Protein AF-A0A535SNI8-F1 (afdb_monomer_lite)

Radius of gyration: 24.82 Å; chains: 1; bounding box: 52×87×65 Å

pLDDT: mean 76.83, std 15.85, range [38.78, 97.0]

Structure (mmCIF, N/CA/C/O backbone):
data_AF-A0A535SNI8-F1
#
_entry.id   AF-A0A535SNI8-F1
#
loop_
_atom_site.group_PDB
_atom_site.id
_atom_site.type_symbol
_atom_site.label_atom_id
_atom_site.label_alt_id
_atom_site.label_comp_id
_atom_site.label_asym_id
_atom_site.label_entity_id
_atom_site.label_seq_id
_atom_site.pdbx_PDB_ins_code
_atom_site.Cartn_x
_atom_site.Cartn_y
_atom_site.Cartn_z
_atom_site.occupancy
_atom_site.B_iso_or_equiv
_atom_site.auth_seq_id
_atom_site.auth_comp_id
_atom_site.auth_asym_id
_atom_site.auth_atom_id
_atom_site.pdbx_PDB_model_num
ATOM 1 N N . MET A 1 1 ? -18.537 -10.662 -1.144 1.00 49.91 1 MET A N 1
ATOM 2 C CA . MET A 1 1 ? -17.645 -11.841 -1.250 1.00 49.91 1 MET A CA 1
ATOM 3 C C . MET A 1 1 ? -17.550 -12.382 -2.674 1.00 49.91 1 MET A C 1
ATOM 5 O O . MET A 1 1 ? -16.431 -12.531 -3.140 1.00 49.91 1 MET A O 1
ATOM 9 N N . LEU A 1 2 ? -18.660 -12.578 -3.403 1.00 49.44 2 LEU A N 1
ATOM 10 C CA . LEU A 1 2 ? -18.614 -13.061 -4.797 1.00 49.44 2 LEU A CA 1
ATOM 11 C C . LEU A 1 2 ? -17.739 -12.179 -5.720 1.00 49.44 2 LEU A C 1
ATOM 13 O O . LEU A 1 2 ? -16.885 -12.690 -6.429 1.00 49.44 2 LEU A O 1
ATOM 17 N N . ALA A 1 3 ? -17.863 -10.849 -5.634 1.00 56.94 3 ALA A N 1
ATOM 18 C CA . ALA A 1 3 ? -17.069 -9.920 -6.452 1.00 56.94 3 ALA A CA 1
ATOM 19 C C . ALA A 1 3 ? -15.548 -9.957 -6.175 1.00 56.94 3 ALA A C 1
ATOM 21 O O . ALA A 1 3 ? -14.761 -9.611 -7.048 1.00 56.94 3 ALA A O 1
ATOM 22 N N . PHE A 1 4 ? -15.133 -10.377 -4.975 1.00 63.62 4 PHE A N 1
ATOM 23 C CA . PHE A 1 4 ? -13.719 -10.508 -4.607 1.00 63.62 4 PHE A CA 1
ATOM 24 C C . PHE A 1 4 ? -13.141 -11.831 -5.126 1.00 63.62 4 PHE A C 1
ATOM 26 O O . PHE A 1 4 ? -12.054 -11.848 -5.691 1.00 63.62 4 PHE A O 1
ATOM 33 N N . ALA A 1 5 ? -13.899 -12.925 -4.998 1.00 63.00 5 ALA A N 1
ATOM 34 C CA . ALA A 1 5 ? -13.487 -14.251 -5.459 1.00 63.00 5 ALA A CA 1
ATOM 35 C C . ALA A 1 5 ? -13.421 -14.373 -6.991 1.00 63.00 5 ALA A C 1
ATOM 37 O O . ALA A 1 5 ? -12.650 -15.174 -7.495 1.00 63.00 5 ALA A O 1
ATOM 38 N N . TRP A 1 6 ? -14.195 -13.572 -7.731 1.00 69.25 6 TRP A N 1
ATOM 39 C CA . TRP A 1 6 ? -14.220 -13.587 -9.200 1.00 69.25 6 TRP A CA 1
ATOM 40 C C . TRP A 1 6 ? -13.325 -12.530 -9.859 1.00 69.25 6 TRP A C 1
ATOM 42 O O . TRP A 1 6 ? -13.409 -12.329 -11.070 1.00 69.25 6 TRP A O 1
ATOM 52 N N . ASN A 1 7 ? -12.466 -11.839 -9.103 1.00 76.00 7 ASN A N 1
ATOM 53 C CA . ASN A 1 7 ? -11.469 -10.969 -9.721 1.00 76.00 7 ASN A CA 1
ATOM 54 C C . ASN A 1 7 ? -10.387 -11.850 -10.381 1.00 76.00 7 ASN A C 1
ATOM 56 O O . ASN A 1 7 ? -9.645 -12.525 -9.661 1.00 76.00 7 ASN A O 1
ATOM 60 N N . PRO A 1 8 ? -10.261 -11.844 -11.723 1.00 76.75 8 PRO A N 1
ATOM 61 C CA . PRO A 1 8 ? -9.352 -12.743 -12.430 1.00 76.75 8 PRO A CA 1
ATOM 62 C C . PRO A 1 8 ? -7.886 -12.504 -12.057 1.00 76.75 8 PRO A C 1
ATOM 64 O O . PRO A 1 8 ? -7.108 -13.451 -12.031 1.00 76.75 8 PRO A O 1
ATOM 67 N N . LEU A 1 9 ? -7.516 -11.265 -11.710 1.00 78.69 9 LEU A N 1
ATOM 68 C CA . LEU A 1 9 ? -6.168 -10.950 -11.245 1.00 78.69 9 LEU A CA 1
ATOM 69 C C . LEU A 1 9 ? -5.904 -11.572 -9.869 1.00 78.69 9 LEU A C 1
ATOM 71 O O . LEU A 1 9 ? -4.851 -12.161 -9.662 1.00 78.69 9 LEU A O 1
ATOM 75 N N . LEU A 1 10 ? -6.866 -11.498 -8.941 1.00 79.44 10 LEU A N 1
ATOM 76 C CA . LEU A 1 10 ? -6.720 -12.130 -7.624 1.00 79.44 10 LEU A CA 1
ATOM 77 C C . LEU A 1 10 ? -6.607 -13.651 -7.751 1.00 79.44 10 LEU A C 1
ATOM 79 O O . LEU A 1 10 ? -5.753 -14.238 -7.100 1.00 79.44 10 LEU A O 1
ATOM 83 N N . LEU A 1 11 ? -7.420 -14.280 -8.603 1.00 81.88 11 LEU A N 1
ATOM 84 C CA . LEU A 1 11 ? -7.358 -15.726 -8.836 1.00 81.88 11 LEU A CA 1
ATOM 85 C C . LEU A 1 11 ? -6.037 -16.156 -9.476 1.00 81.88 11 LEU A C 1
ATOM 87 O O . LEU A 1 11 ? -5.436 -17.126 -9.025 1.00 81.88 11 LEU A O 1
ATOM 91 N N . LEU A 1 12 ? -5.562 -15.433 -10.492 1.00 82.12 12 LEU A N 1
ATOM 92 C CA . LEU A 1 12 ? -4.286 -15.736 -11.139 1.00 82.12 12 LEU A CA 1
ATOM 93 C C . LEU A 1 12 ? -3.132 -15.654 -10.135 1.00 82.12 12 LEU A C 1
ATOM 95 O O . LEU A 1 12 ? -2.324 -16.574 -10.027 1.00 82.12 12 LEU A O 1
ATOM 99 N N . GLU A 1 13 ? -3.079 -14.585 -9.346 1.00 83.50 13 GLU A N 1
ATOM 100 C CA . GLU A 1 13 ? -1.970 -14.373 -8.419 1.00 83.50 13 GLU A CA 1
ATOM 101 C C . GLU A 1 13 ? -2.032 -15.284 -7.183 1.00 83.50 13 GLU A C 1
ATOM 103 O O . GLU A 1 13 ? -0.996 -15.733 -6.686 1.00 83.50 13 GLU A O 1
ATOM 108 N N . ALA A 1 14 ? -3.239 -15.584 -6.695 1.00 80.44 14 ALA A N 1
ATOM 109 C CA . ALA A 1 14 ? -3.454 -16.450 -5.540 1.00 80.44 14 ALA A CA 1
ATOM 110 C C . ALA A 1 14 ? -3.305 -17.937 -5.878 1.00 80.44 14 ALA A C 1
ATOM 112 O O . ALA A 1 14 ? -2.684 -18.673 -5.116 1.00 80.44 14 ALA A O 1
ATOM 113 N N . CYS A 1 15 ? -3.884 -18.385 -6.995 1.00 80.75 15 CYS A N 1
ATOM 114 C CA . CYS A 1 15 ? -3.981 -19.806 -7.326 1.00 80.75 15 CYS A CA 1
ATOM 115 C C . CYS A 1 15 ? -2.875 -20.285 -8.270 1.00 80.75 15 CYS A C 1
ATOM 117 O O . CYS A 1 15 ? -2.469 -21.436 -8.154 1.00 80.75 15 CYS A O 1
ATOM 119 N N . MET A 1 16 ? -2.396 -19.446 -9.199 1.00 79.94 16 MET A N 1
ATOM 120 C CA . MET A 1 16 ? -1.375 -19.858 -10.175 1.00 79.94 16 MET A CA 1
ATOM 121 C C . MET A 1 16 ? 0.032 -19.426 -9.766 1.00 79.94 16 MET A C 1
ATOM 123 O O . MET A 1 16 ? 0.931 -20.260 -9.731 1.00 79.94 16 MET A O 1
ATOM 127 N N . ASN A 1 17 ? 0.232 -18.146 -9.435 1.00 79.19 17 ASN A N 1
ATOM 128 C CA . ASN A 1 17 ? 1.562 -17.643 -9.059 1.00 79.19 17 ASN A CA 1
ATOM 129 C C . ASN A 1 17 ? 1.930 -17.925 -7.593 1.00 79.19 17 ASN A C 1
ATOM 131 O O . ASN A 1 17 ? 3.107 -17.844 -7.247 1.00 79.19 17 ASN A O 1
ATOM 135 N N . ALA A 1 18 ? 0.944 -18.225 -6.735 1.00 79.00 18 ALA A N 1
ATOM 136 C CA . ALA A 1 18 ? 1.116 -18.450 -5.295 1.00 79.00 18 ALA A CA 1
ATOM 137 C C . ALA A 1 18 ? 1.927 -17.336 -4.594 1.00 79.00 18 ALA A C 1
ATOM 139 O O . ALA A 1 18 ? 2.742 -17.593 -3.705 1.00 79.00 18 ALA A O 1
ATOM 140 N N . HIS A 1 19 ? 1.714 -16.079 -5.003 1.00 81.38 19 HIS A N 1
ATOM 141 C CA . HIS A 1 19 ? 2.496 -14.957 -4.489 1.00 81.38 19 HIS A CA 1
ATOM 142 C C . HIS A 1 19 ? 2.062 -14.574 -3.064 1.00 81.38 19 HIS A C 1
ATOM 144 O O . HIS A 1 19 ? 0.873 -14.558 -2.726 1.00 81.38 19 HIS A O 1
ATOM 150 N N . ASN A 1 20 ? 3.025 -14.181 -2.227 1.00 86.00 20 ASN A N 1
ATOM 151 C CA . ASN A 1 20 ? 2.799 -13.828 -0.819 1.00 86.00 20 ASN A CA 1
ATOM 152 C C . ASN A 1 20 ? 1.886 -12.599 -0.602 1.00 86.00 20 ASN A C 1
ATOM 154 O O . ASN A 1 20 ? 1.402 -12.380 0.510 1.00 86.00 20 ASN A O 1
ATOM 158 N N . ASP A 1 21 ? 1.608 -11.821 -1.650 1.00 87.81 21 ASP A N 1
ATOM 159 C CA . ASP A 1 21 ? 0.718 -10.656 -1.612 1.00 87.81 21 ASP A CA 1
ATOM 160 C C . ASP A 1 21 ? -0.739 -11.043 -1.312 1.00 87.81 21 ASP A C 1
ATOM 162 O O . ASP A 1 21 ? -1.463 -10.274 -0.679 1.00 87.81 21 ASP A O 1
ATOM 166 N N . THR A 1 22 ? -1.162 -12.260 -1.669 1.00 87.31 22 THR A N 1
ATOM 167 C CA . THR A 1 22 ? -2.488 -12.776 -1.292 1.00 87.31 22 THR A CA 1
ATOM 168 C C . THR A 1 22 ? -2.576 -13.018 0.217 1.00 87.31 22 THR A C 1
ATOM 170 O O . THR A 1 22 ? -3.550 -12.619 0.858 1.00 87.31 22 THR A O 1
ATOM 173 N N . THR A 1 23 ? -1.535 -13.610 0.811 1.00 91.06 23 THR A N 1
ATOM 174 C CA . THR A 1 23 ? -1.433 -13.811 2.266 1.00 91.06 23 THR A CA 1
ATOM 175 C C . THR A 1 23 ? -1.376 -12.476 3.003 1.00 91.06 23 THR A C 1
ATOM 177 O O . THR A 1 23 ? -2.024 -12.308 4.035 1.00 91.06 23 THR A O 1
ATOM 180 N N . LEU A 1 24 ? -0.655 -11.496 2.451 1.00 92.94 24 LEU A N 1
ATOM 181 C CA . LEU A 1 24 ? -0.616 -10.130 2.971 1.00 92.94 24 LEU A CA 1
ATOM 182 C C . LEU A 1 24 ? -2.014 -9.508 2.984 1.00 92.94 24 LEU A C 1
ATOM 184 O O . LEU A 1 24 ? -2.438 -8.994 4.019 1.00 92.94 24 LEU A O 1
ATOM 188 N N . LEU A 1 25 ? -2.747 -9.590 1.869 1.00 92.25 25 LEU A N 1
ATOM 189 C CA . LEU A 1 25 ? -4.117 -9.092 1.794 1.00 92.25 25 LEU A CA 1
ATOM 190 C C . LEU A 1 25 ? -5.013 -9.788 2.827 1.00 92.25 25 LEU A C 1
ATOM 192 O O . LEU A 1 25 ? -5.751 -9.105 3.529 1.00 92.25 25 LEU A O 1
ATOM 196 N N . PHE A 1 26 ? -4.914 -11.110 2.988 1.00 92.62 26 PHE A N 1
ATOM 197 C CA . PHE A 1 26 ? -5.650 -11.834 4.029 1.00 92.62 26 PHE A CA 1
ATOM 198 C C . PHE A 1 26 ? -5.361 -11.289 5.437 1.00 92.62 26 PHE A C 1
ATOM 200 O O . PHE A 1 26 ? -6.300 -10.959 6.161 1.00 92.62 26 PHE A O 1
ATOM 207 N N . LEU A 1 27 ? -4.087 -11.136 5.817 1.00 95.88 27 LEU A N 1
ATOM 208 C CA . LEU A 1 27 ? -3.709 -10.604 7.133 1.00 95.88 27 LEU A CA 1
ATOM 209 C C . LEU A 1 27 ? -4.185 -9.160 7.327 1.00 95.88 27 LEU A C 1
ATOM 211 O O . LEU A 1 27 ? -4.681 -8.812 8.399 1.00 95.88 27 LEU A O 1
ATOM 215 N N . LEU A 1 28 ? -4.084 -8.325 6.291 1.00 95.06 28 LEU A N 1
ATOM 216 C CA . LEU A 1 28 ? -4.585 -6.955 6.328 1.00 95.06 28 LEU A CA 1
ATOM 217 C C . LEU A 1 28 ? -6.100 -6.932 6.557 1.00 95.06 28 LEU A C 1
ATOM 219 O O . LEU A 1 28 ? -6.574 -6.232 7.449 1.00 95.06 28 LEU A O 1
ATOM 223 N N . LEU A 1 29 ? -6.859 -7.720 5.793 1.00 93.56 29 LEU A N 1
ATOM 224 C CA . LEU A 1 29 ? -8.310 -7.813 5.943 1.00 93.56 29 LEU A CA 1
ATOM 225 C C . LEU A 1 29 ? -8.711 -8.375 7.308 1.00 93.56 29 LEU A C 1
ATOM 227 O O . LEU A 1 29 ? -9.666 -7.882 7.900 1.00 93.56 29 LEU A O 1
ATOM 231 N N . LEU A 1 30 ? -7.973 -9.355 7.832 1.00 94.62 30 LEU A N 1
ATOM 232 C CA . LEU A 1 30 ? -8.200 -9.916 9.162 1.00 94.62 30 LEU A CA 1
ATOM 233 C C . LEU A 1 30 ? -7.944 -8.879 10.267 1.00 94.62 30 LEU A C 1
ATOM 235 O O . LEU A 1 30 ? -8.737 -8.767 11.200 1.00 94.62 30 LEU A O 1
ATOM 239 N N . SER A 1 31 ? -6.880 -8.080 10.142 1.00 94.31 31 SER A N 1
ATOM 240 C CA . SER A 1 31 ? -6.613 -6.967 11.058 1.00 94.31 31 SER A CA 1
ATOM 241 C C . SER A 1 31 ? -7.728 -5.919 11.009 1.00 94.31 31 SER A C 1
ATOM 243 O O . SER A 1 31 ? -8.244 -5.515 12.051 1.00 94.31 31 SER A O 1
ATOM 245 N N . LEU A 1 32 ? -8.170 -5.534 9.806 1.00 92.88 32 LEU A N 1
ATOM 246 C CA . LEU A 1 32 ? -9.288 -4.606 9.639 1.00 92.88 32 LEU A CA 1
ATOM 247 C C . LEU A 1 32 ? -10.592 -5.180 10.193 1.00 92.88 32 LEU A C 1
ATOM 249 O O . LEU A 1 32 ? -11.342 -4.446 10.824 1.00 92.88 32 LEU A O 1
ATOM 253 N N . TRP A 1 33 ? -10.851 -6.476 10.023 1.00 92.19 33 TRP A N 1
ATOM 254 C CA . TRP A 1 33 ? -12.042 -7.140 10.549 1.00 92.19 33 TRP A CA 1
ATOM 255 C C . TRP A 1 33 ? -12.138 -7.048 12.078 1.00 92.19 33 TRP A C 1
ATOM 257 O O . TRP A 1 33 ? -13.219 -6.778 12.595 1.00 92.19 33 TRP A O 1
ATOM 267 N N . LEU A 1 34 ? -11.016 -7.150 12.803 1.00 91.44 34 LEU A N 1
ATOM 268 C CA . LEU A 1 34 ? -10.983 -6.922 14.259 1.00 91.44 34 LEU A CA 1
ATOM 269 C C . LEU A 1 34 ? -11.346 -5.483 14.662 1.00 91.44 34 LEU A C 1
ATOM 271 O O . LEU A 1 34 ? -11.702 -5.237 15.815 1.00 91.44 34 LEU A O 1
ATOM 275 N N . LEU A 1 35 ? -11.236 -4.538 13.727 1.00 89.56 35 LEU A N 1
ATOM 276 C CA . LEU A 1 35 ? -11.544 -3.120 13.908 1.00 89.56 35 LEU A CA 1
ATOM 277 C C . LEU A 1 35 ? -12.921 -2.727 13.341 1.00 89.56 35 LEU A C 1
ATOM 279 O O . LEU A 1 35 ? -13.365 -1.596 13.547 1.00 89.56 35 LEU A O 1
ATOM 283 N N . VAL A 1 36 ? -13.616 -3.643 12.654 1.00 85.25 36 VAL A N 1
ATOM 284 C CA . VAL A 1 36 ? -14.954 -3.426 12.089 1.00 85.25 36 VAL A CA 1
ATOM 285 C C . VAL A 1 36 ? -16.029 -3.715 13.143 1.00 85.25 36 VAL A C 1
ATOM 287 O O . VAL A 1 36 ? -16.146 -4.826 13.649 1.00 85.25 36 VAL A O 1
ATOM 290 N N . GLY A 1 37 ? -16.883 -2.724 13.423 1.00 64.88 37 GLY A N 1
ATOM 291 C CA . GLY A 1 37 ? -18.212 -2.958 14.010 1.00 64.88 37 GLY A CA 1
ATOM 292 C C . GLY A 1 37 ? -18.373 -2.820 15.531 1.00 64.88 37 GLY A C 1
ATOM 293 O O . GLY A 1 37 ? -19.458 -3.119 16.026 1.00 64.88 37 GLY A O 1
ATOM 294 N N . ARG A 1 38 ? -17.373 -2.348 16.291 1.00 59.16 38 ARG A N 1
ATOM 295 C CA . ARG A 1 38 ? -17.499 -2.045 17.737 1.00 59.16 38 ARG A CA 1
ATOM 296 C C . ARG A 1 38 ? -16.625 -0.859 18.156 1.00 59.16 38 ARG A C 1
ATOM 298 O O . ARG A 1 38 ? -15.735 -0.452 17.416 1.00 59.16 38 ARG A O 1
ATOM 305 N N . GLN A 1 39 ? -16.866 -0.331 19.362 1.00 72.56 39 GLN A N 1
ATOM 306 C CA . GLN A 1 39 ? -15.905 0.541 20.045 1.00 72.56 39 GLN A CA 1
ATOM 307 C C . GLN A 1 39 ? -14.542 -0.157 20.078 1.00 72.56 39 GLN A C 1
ATOM 309 O O . GLN A 1 39 ? -14.445 -1.312 20.502 1.00 72.56 39 GLN A O 1
ATOM 314 N N . VAL A 1 40 ? -13.501 0.526 19.606 1.00 81.38 40 VAL A N 1
ATOM 315 C CA . VAL A 1 40 ? -12.149 -0.033 19.608 1.00 81.38 40 VAL A CA 1
ATOM 316 C C . VAL A 1 40 ? -11.724 -0.204 21.067 1.00 81.38 40 VAL A C 1
ATOM 318 O O . VAL A 1 40 ? -11.716 0.747 21.841 1.00 81.38 40 VAL A O 1
ATOM 321 N N . THR A 1 41 ? -11.406 -1.432 21.461 1.00 85.88 41 THR A N 1
ATOM 322 C CA . THR A 1 41 ? -10.884 -1.765 22.793 1.00 85.88 41 THR A CA 1
ATOM 323 C C . THR A 1 41 ? -9.383 -2.021 22.723 1.00 85.88 41 THR A C 1
ATOM 325 O O . THR A 1 41 ? -8.844 -2.315 21.654 1.00 85.88 41 THR A O 1
ATOM 328 N N . VAL A 1 42 ? -8.704 -2.009 23.873 1.00 86.94 42 VAL A N 1
ATOM 329 C CA . VAL A 1 42 ? -7.278 -2.371 23.957 1.00 86.94 42 VAL A CA 1
ATOM 330 C C . VAL A 1 42 ? -7.029 -3.765 23.369 1.00 86.94 42 VAL A C 1
ATOM 332 O O . VAL A 1 42 ? -6.089 -3.948 22.604 1.00 86.94 42 VAL A O 1
ATOM 335 N N . ARG A 1 43 ? -7.909 -4.740 23.645 1.00 90.06 43 ARG A N 1
ATOM 336 C CA . ARG A 1 43 ? -7.785 -6.114 23.130 1.00 90.06 43 ARG A CA 1
ATOM 337 C C . ARG A 1 43 ? -7.854 -6.165 21.603 1.00 90.06 43 ARG A C 1
ATOM 339 O O . ARG A 1 43 ? -7.034 -6.836 20.982 1.00 90.06 43 ARG A O 1
ATOM 346 N N . THR A 1 44 ? -8.809 -5.458 20.999 1.00 91.06 44 THR A N 1
ATOM 347 C CA . THR A 1 44 ? -8.935 -5.394 19.533 1.00 91.06 44 THR A CA 1
ATOM 348 C C . THR A 1 44 ? -7.772 -4.633 18.903 1.00 91.06 44 THR A C 1
ATOM 350 O O . THR A 1 44 ? -7.276 -5.058 17.867 1.00 91.06 44 THR A O 1
ATOM 353 N N . SER A 1 45 ? -7.280 -3.567 19.548 1.00 91.19 45 SER A N 1
ATOM 354 C CA . SER A 1 45 ? -6.092 -2.835 19.096 1.00 91.19 45 SER A CA 1
ATOM 355 C C . SER A 1 45 ? -4.842 -3.714 19.110 1.00 91.19 45 SER A C 1
ATOM 357 O O . SER A 1 45 ? -4.138 -3.778 18.109 1.00 91.19 45 SER A O 1
ATOM 359 N N . VAL A 1 46 ? -4.592 -4.441 20.203 1.00 93.94 46 VAL A N 1
ATOM 360 C CA . VAL A 1 46 ? -3.464 -5.381 20.317 1.00 93.94 46 VAL A CA 1
ATOM 361 C C . VAL A 1 46 ? -3.564 -6.480 19.262 1.00 93.94 46 VAL A C 1
ATOM 363 O O . VAL A 1 46 ? -2.592 -6.721 18.552 1.00 93.94 46 VAL A O 1
ATOM 366 N N . GLY A 1 47 ? -4.738 -7.101 19.102 1.00 94.62 47 GLY A N 1
ATOM 367 C CA . GLY A 1 47 ? -4.952 -8.136 18.088 1.00 94.62 47 GLY A CA 1
ATOM 368 C C . GLY A 1 47 ?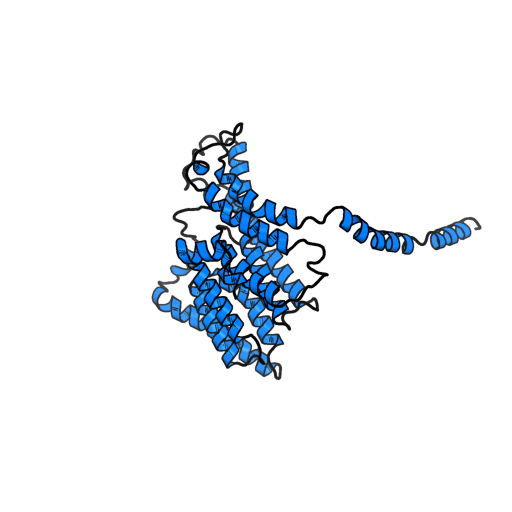 -4.713 -7.626 16.664 1.00 94.62 47 GLY A C 1
ATOM 369 O O . GLY A 1 47 ? -3.973 -8.246 15.904 1.00 94.62 47 GLY A O 1
ATOM 370 N N . ALA A 1 48 ? -5.268 -6.462 16.317 1.00 94.56 48 ALA A N 1
ATOM 371 C CA . ALA A 1 48 ? -5.084 -5.854 15.002 1.00 94.56 48 ALA A CA 1
ATOM 372 C C . ALA A 1 48 ? -3.612 -5.502 14.722 1.00 94.56 48 ALA A C 1
ATOM 374 O O . ALA A 1 48 ? -3.117 -5.777 13.625 1.00 94.56 48 ALA A O 1
ATOM 375 N N . MET A 1 49 ? -2.901 -4.944 15.709 1.00 96.44 49 MET A N 1
ATOM 376 C CA . MET A 1 49 ? -1.487 -4.584 15.572 1.00 96.44 49 MET A CA 1
ATOM 377 C C . MET A 1 49 ? -0.556 -5.794 15.537 1.00 96.44 49 MET A C 1
ATOM 379 O O . MET A 1 49 ? 0.432 -5.758 14.811 1.00 96.44 49 MET A O 1
ATOM 383 N N . LEU A 1 50 ? -0.868 -6.871 16.263 1.00 96.88 50 LEU A N 1
ATOM 384 C CA . LEU A 1 50 ? -0.123 -8.129 16.187 1.00 96.88 50 LEU A CA 1
ATOM 385 C C . LEU A 1 50 ? -0.192 -8.704 14.769 1.00 96.88 50 LEU A C 1
ATOM 387 O O . LEU A 1 50 ? 0.833 -9.048 14.188 1.00 96.88 50 LEU A O 1
ATOM 391 N N . ILE A 1 51 ? -1.389 -8.749 14.182 1.00 96.94 51 ILE A N 1
ATOM 392 C CA . ILE A 1 51 ? -1.587 -9.263 12.821 1.00 96.94 51 ILE A CA 1
ATOM 393 C C . ILE A 1 51 ? -0.881 -8.371 11.792 1.00 96.94 51 ILE A C 1
ATOM 395 O O . ILE A 1 51 ? -0.230 -8.882 10.881 1.00 96.94 51 ILE A O 1
ATOM 399 N N . LEU A 1 52 ? -0.943 -7.043 11.958 1.00 96.50 52 LEU A N 1
ATOM 400 C CA . LEU A 1 52 ? -0.201 -6.111 11.102 1.00 96.50 52 LEU A CA 1
ATOM 401 C C . LEU A 1 52 ? 1.313 -6.256 11.256 1.00 96.50 52 LEU A C 1
ATOM 403 O O . LEU A 1 52 ? 2.021 -6.137 10.265 1.00 96.50 52 LEU A O 1
ATOM 407 N N . ALA A 1 53 ? 1.821 -6.542 12.456 1.00 96.56 53 ALA A N 1
ATOM 408 C CA . ALA A 1 53 ? 3.245 -6.785 12.669 1.00 96.56 53 ALA A CA 1
ATOM 409 C C . ALA A 1 53 ? 3.718 -8.026 11.909 1.00 96.56 53 ALA A C 1
ATOM 411 O O . ALA A 1 53 ? 4.737 -7.971 11.222 1.00 96.56 53 ALA A O 1
ATOM 412 N N . VAL A 1 54 ? 2.942 -9.114 11.956 1.00 95.94 54 VAL A N 1
ATOM 413 C CA . VAL A 1 54 ? 3.208 -10.321 11.158 1.00 95.94 54 VAL A CA 1
ATOM 414 C C . VAL A 1 54 ? 3.162 -10.001 9.660 1.00 95.94 54 VAL A C 1
ATOM 416 O O . VAL A 1 54 ? 4.059 -10.401 8.921 1.00 95.94 54 VAL A O 1
ATOM 419 N N . ALA A 1 55 ? 2.177 -9.219 9.206 1.00 95.38 55 ALA A N 1
ATOM 420 C CA . ALA A 1 55 ? 2.096 -8.783 7.811 1.00 95.38 55 ALA A CA 1
ATOM 421 C C . ALA A 1 55 ? 3.310 -7.931 7.386 1.00 95.38 55 ALA A C 1
ATOM 423 O O . ALA A 1 55 ? 3.838 -8.125 6.292 1.00 95.38 55 ALA A O 1
ATOM 424 N N . THR A 1 56 ? 3.809 -7.046 8.255 1.00 93.94 56 THR A N 1
ATOM 425 C CA . THR A 1 56 ? 5.038 -6.272 8.014 1.00 93.94 56 THR A CA 1
ATOM 426 C C . THR A 1 56 ? 6.280 -7.160 7.959 1.00 93.94 56 THR A C 1
ATOM 428 O O . THR A 1 56 ? 7.151 -6.917 7.125 1.00 93.94 56 THR A O 1
ATOM 431 N N . CYS A 1 57 ? 6.355 -8.207 8.786 1.00 91.88 57 CYS A N 1
ATOM 432 C CA . CYS A 1 57 ? 7.447 -9.185 8.726 1.00 91.88 57 CYS A CA 1
ATOM 433 C C . CYS A 1 57 ? 7.443 -9.976 7.408 1.00 91.88 57 CYS A C 1
ATOM 435 O O . CYS A 1 57 ? 8.504 -10.353 6.918 1.00 91.88 57 CYS A O 1
ATOM 437 N N . LEU A 1 58 ? 6.268 -10.200 6.803 1.00 90.88 58 LEU A N 1
ATOM 438 C CA . LEU A 1 58 ? 6.174 -10.774 5.457 1.00 90.88 58 LEU A CA 1
ATOM 439 C C . LEU A 1 58 ? 6.580 -9.771 4.373 1.00 90.88 58 LEU A C 1
ATOM 441 O O . LEU A 1 58 ? 7.262 -10.139 3.416 1.00 90.88 58 LEU A O 1
ATOM 445 N N . LYS A 1 59 ? 6.142 -8.511 4.490 1.00 88.94 59 LYS A N 1
ATOM 446 C CA . LYS A 1 59 ? 6.457 -7.455 3.523 1.00 88.94 59 LYS A CA 1
ATOM 447 C C . LYS A 1 59 ? 6.513 -6.092 4.205 1.00 88.94 59 LYS A C 1
ATOM 449 O O . LYS A 1 59 ? 5.491 -5.538 4.608 1.00 88.94 59 LYS A O 1
ATOM 454 N N . VAL A 1 60 ? 7.709 -5.501 4.233 1.00 88.38 60 VAL A N 1
ATOM 455 C CA . VAL A 1 60 ? 8.003 -4.242 4.948 1.00 88.38 60 VAL A CA 1
ATOM 456 C C . VAL A 1 60 ? 7.066 -3.092 4.551 1.00 88.38 60 VAL A C 1
ATOM 458 O O . VAL A 1 60 ? 6.736 -2.245 5.375 1.00 88.38 60 VAL A O 1
ATOM 461 N N . ASN A 1 61 ? 6.562 -3.089 3.314 1.00 88.94 61 ASN A N 1
ATOM 462 C CA . ASN A 1 61 ? 5.677 -2.044 2.786 1.00 88.94 61 ASN A CA 1
ATOM 463 C C . ASN A 1 61 ? 4.356 -1.899 3.557 1.00 88.94 61 ASN A C 1
ATOM 465 O O . ASN A 1 61 ? 3.739 -0.838 3.504 1.00 88.94 61 ASN A O 1
ATOM 469 N N . VAL A 1 62 ? 3.922 -2.928 4.296 1.00 92.69 62 VAL A N 1
ATOM 470 C CA . VAL A 1 62 ? 2.736 -2.845 5.168 1.00 92.69 62 VAL A CA 1
ATOM 471 C C . VAL A 1 62 ? 2.908 -1.772 6.246 1.00 92.69 62 VAL A C 1
ATOM 473 O O . VAL A 1 62 ? 1.924 -1.153 6.649 1.00 92.69 62 VAL A O 1
ATOM 476 N N . ALA A 1 63 ? 4.147 -1.452 6.635 1.00 93.06 63 ALA A N 1
ATOM 477 C CA . ALA A 1 63 ? 4.443 -0.378 7.580 1.00 93.06 63 ALA A CA 1
ATOM 478 C C . ALA A 1 63 ? 3.875 0.991 7.144 1.00 93.06 63 ALA A C 1
ATOM 480 O O . ALA A 1 63 ? 3.542 1.812 7.998 1.00 93.06 63 ALA A O 1
ATOM 481 N N . LEU A 1 64 ? 3.694 1.220 5.835 1.00 93.44 64 LEU A N 1
ATOM 482 C CA . LEU A 1 64 ? 3.093 2.445 5.289 1.00 93.44 64 LEU A CA 1
ATOM 483 C C . LEU A 1 64 ? 1.632 2.640 5.717 1.00 93.44 64 LEU A C 1
ATOM 485 O O . LEU A 1 64 ? 1.128 3.757 5.711 1.00 93.44 64 LEU A O 1
ATOM 489 N N . LEU A 1 65 ? 0.941 1.561 6.086 1.00 94.88 65 LEU A N 1
ATOM 490 C CA . LEU A 1 65 ? -0.469 1.589 6.468 1.00 94.88 65 LEU A CA 1
ATOM 491 C C . LEU A 1 65 ? -0.674 1.930 7.952 1.00 94.88 65 LEU A C 1
ATOM 493 O O . LEU A 1 65 ? -1.774 2.305 8.363 1.00 94.88 65 LEU A O 1
ATOM 497 N N . ILE A 1 66 ? 0.382 1.817 8.761 1.00 94.50 66 ILE A N 1
ATOM 498 C CA . ILE A 1 66 ? 0.311 1.909 10.222 1.00 94.50 66 ILE A CA 1
ATOM 499 C C . ILE A 1 66 ? -0.161 3.281 10.715 1.00 94.50 66 ILE A C 1
ATOM 501 O O . ILE A 1 66 ? -1.041 3.302 11.578 1.00 94.50 66 ILE A O 1
ATOM 505 N N . PRO A 1 67 ? 0.323 4.425 10.187 1.00 93.12 67 PRO A N 1
ATOM 506 C CA . PRO A 1 67 ? -0.111 5.727 10.692 1.00 93.12 67 PRO A CA 1
ATOM 507 C C . PRO A 1 67 ? -1.623 5.946 10.574 1.00 93.12 67 PRO A C 1
ATOM 509 O O . PRO A 1 67 ? -2.246 6.400 11.531 1.00 93.12 67 PRO A O 1
ATOM 512 N N . GLY A 1 68 ? -2.240 5.552 9.455 1.00 91.69 68 GLY A N 1
ATOM 513 C CA . GLY A 1 68 ? -3.691 5.662 9.285 1.00 91.69 68 GLY A CA 1
ATOM 514 C C . GLY A 1 68 ? -4.471 4.767 10.248 1.00 91.69 68 GLY A C 1
ATOM 515 O O . GLY A 1 68 ? -5.476 5.200 10.810 1.00 91.69 68 GLY A O 1
ATOM 516 N N . VAL A 1 69 ? -3.986 3.546 10.502 1.00 93.06 69 VAL A N 1
ATOM 517 C CA . VAL A 1 69 ? -4.601 2.625 11.473 1.00 93.06 69 VAL A CA 1
ATOM 518 C C . VAL A 1 69 ? -4.508 3.176 12.899 1.00 93.06 69 VAL A C 1
ATOM 520 O O . VAL A 1 69 ? -5.503 3.154 13.623 1.00 93.06 69 VAL A O 1
ATOM 523 N N . LEU A 1 70 ? -3.357 3.723 13.303 1.00 92.81 70 LEU A N 1
ATOM 524 C CA . LEU A 1 70 ? -3.181 4.328 14.629 1.00 92.81 70 LEU A CA 1
ATOM 525 C C . LEU A 1 70 ? -4.079 5.558 14.821 1.00 92.81 70 LEU A C 1
ATOM 527 O O . LEU A 1 70 ? -4.721 5.687 15.865 1.00 92.81 70 LEU A O 1
ATOM 531 N N . LEU A 1 71 ? -4.176 6.428 13.809 1.00 91.06 71 LEU A N 1
ATOM 532 C CA . LEU A 1 71 ? -5.082 7.583 13.830 1.00 91.06 71 LEU A CA 1
ATOM 533 C C . LEU A 1 71 ? -6.552 7.151 13.904 1.00 91.06 71 LEU A C 1
ATOM 535 O O . LEU A 1 71 ? -7.338 7.756 14.633 1.00 91.06 71 LEU A O 1
ATOM 539 N N . PHE A 1 72 ? -6.922 6.078 13.204 1.00 91.31 72 PHE A N 1
ATOM 540 C CA . PHE A 1 72 ? -8.261 5.504 13.303 1.00 91.31 72 PHE A CA 1
ATOM 541 C C . PHE A 1 72 ? -8.555 4.974 14.710 1.00 91.31 72 PHE A C 1
ATOM 543 O O . PHE A 1 72 ? -9.587 5.306 15.289 1.00 91.31 72 PHE A O 1
ATOM 550 N N . MET A 1 73 ? -7.632 4.210 15.304 1.00 90.62 73 MET A N 1
ATOM 551 C CA . MET A 1 73 ? -7.784 3.728 16.680 1.00 90.62 73 MET A CA 1
ATOM 552 C C . MET A 1 73 ? -7.925 4.889 17.670 1.00 90.62 73 MET A C 1
ATOM 554 O O . MET A 1 73 ? -8.795 4.844 18.535 1.00 90.62 73 MET A O 1
ATOM 558 N N . TRP A 1 74 ? -7.120 5.944 17.520 1.00 89.25 74 TRP A N 1
ATOM 559 C CA . TRP A 1 74 ? -7.194 7.131 18.373 1.00 89.25 74 TRP A CA 1
ATOM 560 C C . TRP A 1 74 ? -8.580 7.790 18.354 1.00 89.25 74 TRP A C 1
ATOM 562 O O . TRP A 1 74 ? -9.089 8.200 19.400 1.00 89.25 74 TRP A O 1
ATOM 572 N N . ASN A 1 75 ? -9.201 7.864 17.175 1.00 87.81 75 ASN A N 1
ATOM 573 C CA . ASN A 1 75 ? -10.506 8.496 16.996 1.00 87.81 75 ASN A CA 1
ATOM 574 C C . ASN A 1 75 ? -11.681 7.623 17.461 1.00 87.81 75 ASN A C 1
ATOM 576 O O . ASN A 1 75 ? -12.715 8.162 17.844 1.00 87.81 75 ASN A O 1
ATOM 580 N N . GLN A 1 76 ? -11.527 6.297 17.448 1.00 85.12 76 GLN A N 1
ATOM 581 C CA . GLN A 1 76 ? -12.615 5.341 17.696 1.00 85.12 76 GLN A CA 1
ATOM 582 C C . GLN A 1 76 ? -12.682 4.806 19.132 1.00 85.12 76 GLN A C 1
ATOM 584 O O . GLN A 1 76 ? -13.588 4.036 19.467 1.00 85.12 76 GLN A O 1
ATOM 589 N N . GLN A 1 77 ? -11.720 5.165 19.982 1.00 82.12 77 GLN A N 1
ATOM 590 C CA . GLN A 1 77 ? -11.664 4.674 21.353 1.00 82.12 77 GLN A CA 1
ATOM 591 C C . GLN A 1 77 ? -12.546 5.484 22.314 1.00 82.12 77 GLN A C 1
ATOM 593 O O . GLN A 1 77 ? -12.360 6.699 22.446 1.00 82.12 77 GLN A O 1
ATOM 598 N N . PRO A 1 78 ? -13.457 4.827 23.054 1.00 73.00 78 PRO A N 1
ATOM 599 C CA . PRO A 1 78 ? -14.213 5.468 24.121 1.00 73.00 78 PRO A CA 1
ATOM 600 C C . PRO A 1 78 ? -13.289 5.755 25.317 1.00 73.00 78 PRO A C 1
ATOM 602 O O . PRO A 1 78 ? -12.544 4.885 25.766 1.00 73.00 78 PRO A O 1
ATOM 605 N N . GLY A 1 79 ? -13.335 6.977 25.853 1.00 76.19 79 GLY A N 1
ATOM 606 C CA . GLY A 1 79 ? -12.650 7.330 27.101 1.00 76.19 79 GLY A CA 1
ATOM 607 C C . GLY A 1 79 ? -11.853 8.637 27.071 1.00 76.19 79 GLY A C 1
ATOM 608 O O . GLY A 1 79 ? -11.757 9.345 26.061 1.00 76.19 79 GLY A O 1
ATOM 609 N N . GLY A 1 80 ? -11.275 8.968 28.228 1.00 85.12 80 GLY A N 1
ATOM 610 C CA . GLY A 1 80 ? -10.410 10.135 28.396 1.00 85.12 80 GLY A CA 1
ATOM 611 C C . GLY A 1 80 ? -9.104 10.022 27.602 1.00 85.12 80 GLY A C 1
ATOM 612 O O . GLY A 1 80 ? -8.667 8.931 27.236 1.00 85.12 80 GLY A O 1
ATOM 613 N N . GLN A 1 81 ? -8.446 11.159 27.367 1.00 86.88 81 GLN A N 1
ATOM 614 C CA . GLN A 1 81 ? -7.207 11.245 26.580 1.00 86.88 81 GLN A CA 1
ATOM 615 C C . GLN A 1 81 ? -6.100 10.299 27.082 1.00 86.88 81 GLN A C 1
ATOM 617 O O . GLN A 1 81 ? -5.377 9.715 26.280 1.00 86.88 81 GLN A O 1
ATOM 622 N N . ARG A 1 82 ? -6.007 10.091 28.405 1.00 86.75 82 ARG A N 1
ATOM 623 C CA . ARG A 1 82 ? -5.038 9.167 29.022 1.00 86.75 82 ARG A CA 1
ATOM 624 C C . ARG A 1 82 ? -5.243 7.715 28.586 1.00 86.75 82 ARG A C 1
ATOM 626 O O . ARG A 1 82 ? -4.272 7.035 28.280 1.00 86.75 82 ARG A O 1
ATOM 633 N N . PHE A 1 83 ? -6.492 7.254 28.527 1.00 86.69 83 PHE A N 1
ATOM 634 C CA . PHE A 1 83 ? -6.805 5.883 28.120 1.00 86.69 83 PHE A CA 1
ATOM 635 C C . PHE A 1 83 ? -6.489 5.658 26.638 1.00 86.69 83 PHE A C 1
ATOM 637 O O . PHE A 1 83 ? -5.871 4.654 26.286 1.00 86.69 83 PHE A O 1
ATOM 644 N N . ARG A 1 84 ? -6.814 6.645 25.790 1.00 88.56 84 ARG A N 1
ATOM 645 C CA . ARG A 1 84 ? -6.472 6.623 24.359 1.00 88.56 84 ARG A CA 1
ATOM 646 C C . ARG A 1 84 ? -4.965 6.557 24.135 1.00 88.56 84 ARG A C 1
ATOM 648 O O . ARG A 1 84 ? -4.489 5.744 23.347 1.00 88.56 84 ARG A O 1
ATOM 655 N N . LEU A 1 85 ? -4.206 7.363 24.880 1.00 90.56 85 LEU A N 1
ATOM 656 C CA . LEU A 1 85 ? -2.746 7.350 24.821 1.00 90.56 85 LEU A CA 1
ATOM 657 C C . LEU A 1 85 ? -2.176 6.004 25.270 1.00 90.56 85 LEU A C 1
ATOM 659 O O . LEU A 1 85 ? -1.350 5.435 24.564 1.00 90.56 85 LEU A O 1
ATOM 663 N N . MET A 1 86 ? -2.649 5.466 26.396 1.00 90.19 86 MET A N 1
ATOM 664 C CA . MET A 1 86 ? -2.203 4.165 26.894 1.00 90.19 86 MET A CA 1
ATOM 665 C C . MET A 1 86 ? -2.462 3.062 25.868 1.00 90.19 86 MET A C 1
ATOM 667 O O . MET A 1 86 ? -1.567 2.274 25.576 1.00 90.19 86 MET A O 1
ATOM 671 N N . SER A 1 87 ? -3.655 3.020 25.273 1.00 89.62 87 SER A N 1
ATOM 672 C CA . SER A 1 87 ? -3.944 2.006 24.267 1.00 89.62 87 SER A CA 1
ATOM 673 C C . SER A 1 87 ? -3.093 2.165 23.011 1.00 89.62 87 SER A C 1
ATOM 675 O O . SER A 1 87 ? -2.724 1.151 22.426 1.00 89.62 87 SER A O 1
ATOM 677 N N . LEU A 1 88 ? -2.792 3.394 22.586 1.00 92.31 88 LEU A N 1
ATOM 678 C CA . LEU A 1 88 ? -1.939 3.645 21.426 1.00 92.31 88 LEU A CA 1
ATOM 679 C C . LEU A 1 88 ? -0.492 3.223 21.702 1.00 92.31 88 LEU A C 1
ATOM 681 O O . LEU A 1 88 ? 0.140 2.608 20.843 1.00 92.31 88 LEU A O 1
ATOM 685 N N . VAL A 1 89 ? 0.008 3.483 22.913 1.00 94.56 89 VAL A N 1
ATOM 686 C CA . VAL A 1 89 ? 1.324 3.018 23.370 1.00 94.56 89 VAL A CA 1
ATOM 687 C C . VAL A 1 89 ? 1.373 1.494 23.391 1.00 94.56 89 VAL A C 1
ATOM 689 O O . VAL A 1 89 ? 2.285 0.919 22.810 1.00 94.56 89 VAL A O 1
ATOM 692 N N . VAL A 1 90 ? 0.374 0.828 23.977 1.00 94.88 90 VAL A N 1
ATOM 693 C CA . VAL A 1 90 ? 0.305 -0.643 24.024 1.00 94.88 90 VAL A CA 1
ATOM 694 C C . VAL A 1 90 ? 0.212 -1.242 22.617 1.00 94.88 90 VAL A C 1
ATOM 696 O O . VAL A 1 90 ? 0.912 -2.204 22.309 1.00 94.88 90 VAL A O 1
ATOM 699 N N . ALA A 1 91 ? -0.602 -0.659 21.736 1.00 94.12 91 ALA A N 1
ATOM 700 C CA . ALA A 1 91 ? -0.741 -1.080 20.343 1.00 94.12 91 ALA A CA 1
ATOM 701 C C . ALA A 1 91 ? 0.585 -0.934 19.568 1.00 94.12 91 ALA A C 1
ATOM 703 O O . ALA A 1 91 ? 1.018 -1.866 18.889 1.00 94.12 91 ALA A O 1
ATOM 704 N N . SER A 1 92 ? 1.270 0.201 19.731 1.00 95.69 92 SER A N 1
ATOM 705 C CA . SER A 1 92 ? 2.566 0.470 19.093 1.00 95.69 92 SER A CA 1
ATOM 706 C C . SER A 1 92 ? 3.675 -0.426 19.651 1.00 95.69 92 SER A C 1
ATOM 708 O O . SER A 1 92 ? 4.457 -0.984 18.887 1.00 95.69 92 SER A O 1
ATOM 710 N N . ALA A 1 93 ? 3.710 -0.625 20.972 1.00 96.75 93 ALA A N 1
ATOM 711 C CA . ALA A 1 93 ? 4.651 -1.522 21.635 1.00 96.75 93 ALA A CA 1
ATOM 712 C C . ALA A 1 93 ? 4.431 -2.979 21.216 1.00 96.75 93 ALA A C 1
ATOM 714 O O . ALA A 1 93 ? 5.400 -3.692 20.987 1.00 96.75 93 ALA A O 1
ATOM 715 N N . THR A 1 94 ? 3.176 -3.405 21.042 1.00 96.69 94 THR A N 1
ATOM 716 C CA . THR A 1 94 ? 2.852 -4.731 20.495 1.00 96.69 94 THR A CA 1
ATOM 717 C C . THR A 1 94 ? 3.409 -4.867 19.082 1.00 96.69 94 THR A C 1
ATOM 719 O O . THR A 1 94 ? 4.093 -5.839 18.782 1.00 96.69 94 THR A O 1
ATOM 722 N N . TYR A 1 95 ? 3.159 -3.877 18.221 1.00 97.00 95 TYR A N 1
ATOM 723 C CA . TYR A 1 95 ? 3.620 -3.903 16.836 1.00 97.00 95 TYR A CA 1
ATOM 724 C C . TYR A 1 95 ? 5.147 -3.998 16.729 1.00 97.00 95 TYR A C 1
ATOM 726 O O . TYR A 1 95 ? 5.676 -4.895 16.076 1.00 97.00 95 TYR A O 1
ATOM 734 N N . VAL A 1 96 ? 5.856 -3.098 17.415 1.00 96.31 96 VAL A N 1
ATOM 735 C CA . VAL A 1 96 ? 7.324 -3.071 17.424 1.00 96.31 96 VAL A CA 1
ATOM 736 C C . VAL A 1 96 ? 7.890 -4.312 18.115 1.00 96.31 96 VAL A C 1
ATOM 738 O O . VAL A 1 96 ? 8.824 -4.922 17.602 1.00 96.31 96 VAL A O 1
ATOM 741 N N . GLY A 1 97 ? 7.308 -4.722 19.243 1.00 96.94 97 GLY A N 1
ATOM 742 C CA . GLY A 1 97 ? 7.752 -5.874 20.022 1.00 96.94 97 GLY A CA 1
ATOM 743 C C . GLY A 1 97 ? 7.663 -7.186 19.247 1.00 96.94 97 GLY A C 1
ATOM 744 O O . GLY A 1 97 ? 8.607 -7.967 19.284 1.00 96.94 97 GLY A O 1
ATOM 745 N N . VAL A 1 98 ? 6.583 -7.405 18.488 1.00 96.62 98 VAL A N 1
ATOM 746 C CA . VAL A 1 98 ? 6.437 -8.594 17.630 1.00 96.62 98 VAL A CA 1
ATOM 747 C C . VAL A 1 98 ? 7.479 -8.597 16.512 1.00 96.62 98 VAL A C 1
ATOM 749 O O . VAL A 1 98 ? 8.121 -9.621 16.297 1.00 96.62 98 VAL A O 1
ATOM 752 N N . ILE A 1 99 ? 7.709 -7.460 15.844 1.00 94.38 99 ILE A N 1
ATOM 753 C CA . ILE A 1 99 ? 8.748 -7.353 14.804 1.00 94.38 99 ILE A CA 1
ATOM 754 C C . ILE A 1 99 ? 10.122 -7.680 15.399 1.00 94.38 99 ILE A C 1
ATOM 756 O O . ILE A 1 99 ? 10.839 -8.524 14.867 1.00 94.38 99 ILE A O 1
ATOM 760 N N . ILE A 1 100 ? 10.478 -7.063 16.530 1.00 93.81 100 ILE A N 1
ATOM 761 C CA . ILE A 1 100 ? 11.752 -7.336 17.204 1.00 93.81 100 ILE A CA 1
ATOM 762 C C . ILE A 1 100 ? 11.849 -8.816 17.581 1.00 93.81 100 ILE A C 1
ATOM 764 O O . ILE A 1 100 ? 12.868 -9.430 17.298 1.00 93.81 100 ILE A O 1
ATOM 768 N N . ALA A 1 101 ? 10.802 -9.412 18.155 1.00 94.75 101 ALA A N 1
ATOM 769 C CA . ALA A 1 101 ? 10.805 -10.821 18.540 1.00 94.75 101 ALA A CA 1
ATOM 770 C C . ALA A 1 101 ? 11.013 -11.762 17.339 1.00 94.75 101 ALA A C 1
ATOM 772 O O . ALA A 1 101 ? 11.775 -12.720 17.442 1.00 94.75 101 ALA A O 1
ATOM 773 N N . CYS A 1 102 ? 10.392 -11.474 16.191 1.00 92.62 102 CYS A N 1
ATOM 774 C CA . CYS A 1 102 ? 10.558 -12.267 14.971 1.00 92.62 102 CYS A CA 1
ATOM 775 C C . CYS A 1 102 ? 11.957 -12.129 14.352 1.00 92.62 102 CYS A C 1
ATOM 777 O O . CYS A 1 102 ? 12.487 -13.107 13.827 1.00 92.62 102 CYS A O 1
ATOM 779 N N . TYR A 1 103 ? 12.564 -10.939 14.409 1.00 90.19 103 TYR A N 1
ATOM 780 C CA . TYR A 1 103 ? 13.877 -10.678 13.806 1.00 90.19 103 TYR A CA 1
ATOM 781 C C . TYR A 1 103 ? 15.063 -10.865 14.765 1.00 90.19 103 TYR A C 1
ATOM 783 O O . TYR A 1 103 ? 16.193 -11.002 14.297 1.00 90.19 103 TYR A O 1
ATOM 791 N N . ALA A 1 104 ? 14.841 -10.919 16.081 1.00 91.88 104 ALA A N 1
ATOM 792 C CA . ALA A 1 104 ? 15.891 -11.089 17.088 1.00 91.88 104 ALA A CA 1
ATOM 793 C C . ALA A 1 104 ? 16.776 -12.332 16.860 1.00 91.88 104 ALA A C 1
ATOM 795 O O . ALA A 1 104 ? 17.998 -12.181 16.930 1.00 91.88 104 ALA A O 1
ATOM 796 N N . PRO A 1 105 ? 16.237 -13.521 16.504 1.00 91.56 105 PRO A N 1
ATOM 797 C CA . PRO A 1 105 ? 17.061 -14.702 16.221 1.00 91.56 105 PRO A CA 1
ATOM 798 C C . PRO A 1 105 ? 18.024 -14.513 15.041 1.00 91.56 105 PRO A C 1
ATOM 800 O O . PRO A 1 105 ? 19.035 -15.203 14.942 1.00 91.56 105 PRO A O 1
ATOM 803 N N . PHE A 1 106 ? 17.723 -13.571 14.148 1.00 89.38 106 PHE A N 1
ATOM 804 C CA . PHE A 1 106 ? 18.468 -13.330 12.917 1.00 89.38 106 PHE A CA 1
ATOM 805 C C . PHE A 1 106 ? 19.357 -12.083 12.997 1.00 89.38 106 PHE A C 1
ATOM 807 O O . PHE A 1 106 ? 19.974 -11.722 11.998 1.00 89.38 106 PHE A O 1
ATOM 814 N N . TRP A 1 107 ? 19.413 -11.399 14.151 1.00 88.31 107 TRP A N 1
ATOM 815 C CA . TRP A 1 107 ? 19.935 -10.032 14.267 1.00 88.31 107 TRP A CA 1
ATOM 816 C C . TRP A 1 107 ? 21.342 -9.857 13.686 1.00 88.31 107 TRP A C 1
ATOM 818 O O . TRP A 1 107 ? 21.585 -8.840 13.045 1.00 88.31 107 TRP A O 1
ATOM 828 N N . GLN A 1 108 ? 22.243 -10.837 13.861 1.00 86.94 108 GLN A N 1
ATOM 829 C CA . GLN A 1 108 ? 23.587 -10.889 13.249 1.00 86.94 108 GLN A CA 1
ATOM 830 C C . GLN A 1 108 ? 24.299 -9.517 13.202 1.00 86.94 108 GLN A C 1
ATOM 832 O O . GLN A 1 108 ? 24.774 -9.076 12.158 1.00 86.94 108 GLN A O 1
ATOM 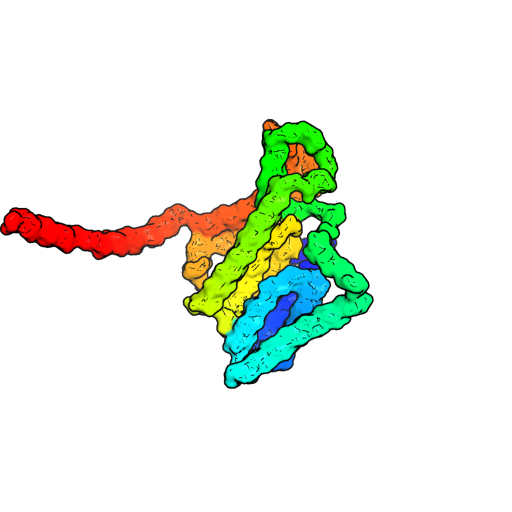837 N N . GLY A 1 109 ? 24.305 -8.786 14.324 1.00 85.44 109 GLY A N 1
ATOM 838 C CA . GLY A 1 109 ? 24.947 -7.466 14.417 1.00 85.44 109 GLY A CA 1
ATOM 839 C C . GLY A 1 109 ? 24.327 -6.371 13.533 1.00 85.44 109 GLY A C 1
ATOM 840 O O . GLY A 1 109 ? 24.996 -5.397 13.209 1.00 85.44 109 GLY A O 1
ATOM 841 N N . GLY A 1 110 ? 23.067 -6.522 13.123 1.00 83.69 110 GLY A N 1
ATOM 842 C CA . GLY A 1 110 ? 22.366 -5.605 12.226 1.00 83.69 110 GLY A CA 1
ATOM 843 C C . GLY A 1 110 ? 22.517 -5.935 10.739 1.00 83.69 110 GLY A C 1
ATOM 844 O O . GLY A 1 110 ? 22.072 -5.141 9.911 1.00 83.69 110 GLY A O 1
ATOM 845 N N . ALA A 1 111 ? 23.085 -7.090 10.369 1.00 82.62 111 ALA A N 1
ATOM 846 C CA . ALA A 1 111 ? 23.243 -7.490 8.966 1.00 82.62 111 ALA A CA 1
ATOM 847 C C . ALA A 1 111 ? 21.910 -7.495 8.190 1.00 82.62 111 ALA A C 1
ATOM 849 O O . ALA A 1 111 ? 21.876 -7.121 7.020 1.00 82.62 111 ALA A O 1
ATOM 850 N N . ILE A 1 112 ? 20.788 -7.807 8.850 1.00 80.31 112 ILE A N 1
ATOM 851 C CA . ILE A 1 112 ? 19.445 -7.742 8.245 1.00 80.31 112 ILE A CA 1
ATOM 852 C C . ILE A 1 112 ? 19.107 -6.324 7.758 1.00 80.31 112 ILE A C 1
ATOM 854 O O . ILE A 1 112 ? 18.454 -6.155 6.732 1.00 80.31 112 ILE A O 1
ATOM 858 N N . LEU A 1 113 ? 19.578 -5.280 8.447 1.00 80.19 113 LEU A N 1
ATOM 859 C CA . LEU A 1 113 ? 19.325 -3.892 8.048 1.00 80.19 113 LEU A CA 1
ATOM 860 C C . LEU A 1 113 ? 20.031 -3.540 6.732 1.00 80.19 113 LEU A C 1
ATOM 862 O O . LEU A 1 113 ? 19.598 -2.625 6.030 1.00 80.19 113 LEU A O 1
ATOM 866 N N . ALA A 1 114 ? 21.071 -4.287 6.347 1.00 73.31 114 ALA A N 1
ATOM 867 C CA . ALA A 1 114 ? 21.669 -4.153 5.026 1.00 73.31 114 ALA A CA 1
ATOM 868 C C . ALA A 1 114 ? 20.678 -4.544 3.916 1.00 73.31 114 ALA A C 1
ATOM 870 O O . ALA A 1 114 ? 20.701 -3.915 2.863 1.00 73.31 114 ALA A O 1
ATOM 871 N N . ALA A 1 115 ? 19.745 -5.474 4.162 1.00 67.06 115 ALA A N 1
ATOM 872 C CA . ALA A 1 115 ? 18.689 -5.833 3.208 1.00 67.06 115 ALA A CA 1
ATOM 873 C C . ALA A 1 115 ? 17.660 -4.705 2.991 1.00 67.06 115 ALA A C 1
ATOM 875 O O . ALA A 1 115 ? 17.006 -4.651 1.954 1.00 67.06 115 ALA A O 1
ATOM 876 N N . VAL A 1 116 ? 17.543 -3.755 3.928 1.00 66.06 116 VAL A N 1
ATOM 877 C CA . VAL A 1 116 ? 16.740 -2.533 3.723 1.00 66.06 116 VAL A CA 1
ATOM 878 C C . VAL A 1 116 ? 17.428 -1.588 2.730 1.00 66.06 116 VAL A C 1
ATOM 880 O O . VAL A 1 116 ? 16.760 -0.861 1.997 1.00 66.06 116 VAL A O 1
ATOM 883 N N . ARG A 1 117 ? 18.768 -1.606 2.680 1.00 62.28 117 ARG A N 1
ATOM 884 C CA . ARG A 1 117 ? 19.574 -0.792 1.752 1.00 62.28 117 ARG A CA 1
ATOM 885 C C . ARG A 1 117 ? 19.790 -1.476 0.403 1.00 62.28 117 ARG A C 1
ATOM 887 O O . ARG A 1 117 ? 19.837 -0.806 -0.624 1.00 62.28 117 ARG A O 1
ATOM 894 N N . VAL A 1 118 ? 19.945 -2.795 0.409 1.00 56.03 118 VAL A N 1
ATOM 895 C CA . VAL A 1 118 ? 20.272 -3.613 -0.758 1.00 56.03 118 VAL A CA 1
ATOM 896 C C . VAL A 1 118 ? 19.056 -4.456 -1.100 1.00 56.03 118 VAL A C 1
ATOM 898 O O . VAL A 1 118 ? 18.728 -5.390 -0.382 1.00 56.03 118 VAL A O 1
ATOM 901 N N . ASN A 1 119 ? 18.387 -4.129 -2.203 1.00 52.50 119 ASN A N 1
ATOM 902 C CA . ASN A 1 119 ? 17.240 -4.900 -2.676 1.00 52.50 119 ASN A CA 1
ATOM 903 C C . ASN A 1 119 ? 17.721 -6.146 -3.448 1.00 52.50 119 ASN A C 1
ATOM 905 O O . ASN A 1 119 ? 18.310 -5.983 -4.528 1.00 52.50 119 ASN A O 1
ATOM 909 N N . PRO A 1 120 ? 17.480 -7.375 -2.948 1.00 42.84 120 PRO A N 1
ATOM 910 C CA . PRO A 1 120 ? 17.859 -8.601 -3.633 1.00 42.84 120 PRO A CA 1
ATOM 911 C C . PRO A 1 120 ? 16.808 -8.913 -4.704 1.00 42.84 120 PRO A C 1
ATOM 913 O O . PRO A 1 120 ? 15.846 -9.635 -4.477 1.00 42.84 120 PRO A O 1
ATOM 916 N N . GLY A 1 121 ? 16.958 -8.316 -5.883 1.00 46.78 121 GLY A N 1
ATOM 917 C CA . GLY A 1 121 ? 16.163 -8.676 -7.053 1.00 46.78 121 GLY A CA 1
ATOM 918 C C . GLY A 1 121 ? 16.985 -9.542 -7.993 1.00 46.78 121 GLY A C 1
ATOM 919 O O . GLY A 1 121 ? 17.705 -8.995 -8.824 1.00 46.78 121 GLY A O 1
ATOM 920 N N . THR A 1 122 ? 16.870 -10.866 -7.886 1.00 39.75 122 THR A N 1
ATOM 921 C CA . THR A 1 122 ? 17.482 -11.838 -8.814 1.00 39.75 122 THR A CA 1
ATOM 922 C C . THR A 1 122 ? 16.910 -11.715 -10.237 1.00 39.75 122 THR A C 1
ATOM 924 O O . THR A 1 122 ? 17.582 -12.074 -11.196 1.00 39.75 122 THR A O 1
ATOM 927 N N . HIS A 1 123 ? 15.728 -11.099 -10.399 1.00 41.53 123 HIS A N 1
ATOM 928 C CA . HIS A 1 123 ? 15.163 -10.675 -11.686 1.00 41.53 123 HIS A CA 1
ATOM 929 C C . HIS A 1 123 ? 14.497 -9.293 -11.545 1.00 41.53 123 HIS A C 1
ATOM 931 O O . HIS A 1 123 ? 13.421 -9.159 -10.967 1.00 41.53 123 HIS A O 1
ATOM 937 N N . ARG A 1 124 ? 15.150 -8.230 -12.034 1.00 54.41 124 ARG A N 1
ATOM 938 C CA . ARG A 1 124 ? 14.660 -6.840 -11.938 1.00 54.41 124 ARG A CA 1
ATOM 939 C C . ARG A 1 124 ? 13.662 -6.512 -13.058 1.00 54.41 124 ARG A C 1
ATOM 941 O O . ARG A 1 124 ? 13.992 -5.776 -13.988 1.00 54.41 124 ARG A O 1
ATOM 948 N N . ASN A 1 125 ? 12.441 -7.032 -12.958 1.00 57.56 125 ASN A N 1
ATOM 949 C CA . ASN A 1 125 ? 11.345 -6.609 -13.829 1.00 57.56 125 ASN A CA 1
ATOM 950 C C . ASN A 1 125 ? 10.595 -5.433 -13.181 1.00 57.56 125 ASN A C 1
ATOM 952 O O . ASN A 1 125 ? 9.756 -5.620 -12.305 1.00 57.56 125 ASN A O 1
ATOM 956 N N . ILE A 1 126 ? 10.947 -4.207 -13.572 1.00 67.56 126 ILE A N 1
ATOM 957 C CA . ILE A 1 126 ? 10.398 -2.971 -13.003 1.00 67.56 126 ILE A CA 1
ATOM 958 C C . ILE A 1 126 ? 9.388 -2.379 -13.992 1.00 67.56 126 ILE A C 1
ATOM 960 O O . ILE A 1 126 ? 9.758 -2.056 -15.115 1.00 67.56 126 ILE A O 1
ATOM 964 N N . ASN A 1 127 ? 8.128 -2.200 -13.582 1.00 73.81 127 ASN A N 1
ATOM 965 C CA . ASN A 1 127 ? 7.087 -1.569 -14.413 1.00 73.81 127 ASN A CA 1
ATOM 966 C C . ASN A 1 127 ? 6.678 -0.189 -13.880 1.00 73.81 127 ASN A C 1
ATOM 968 O O . ASN A 1 127 ? 5.493 0.119 -13.739 1.00 73.81 127 ASN A O 1
ATOM 972 N N . THR A 1 128 ? 7.652 0.647 -13.539 1.00 76.75 128 THR A N 1
ATOM 973 C CA . THR A 1 128 ? 7.392 2.021 -13.091 1.00 76.75 128 THR A CA 1
ATOM 974 C C . THR A 1 128 ? 7.575 3.002 -14.240 1.00 76.75 128 THR A C 1
ATOM 976 O O . THR A 1 128 ? 8.332 2.754 -15.181 1.00 76.75 128 THR A O 1
ATOM 979 N N . LEU A 1 129 ? 6.912 4.158 -14.150 1.00 78.81 129 LEU A N 1
ATOM 980 C CA . LEU A 1 129 ? 7.135 5.250 -15.099 1.00 78.81 129 LEU A CA 1
ATOM 981 C C . LEU A 1 129 ? 8.592 5.746 -15.048 1.00 78.81 129 LEU A C 1
ATOM 983 O O . LEU A 1 129 ? 9.178 6.053 -16.083 1.00 78.81 129 LEU A O 1
ATOM 987 N N . ALA A 1 130 ? 9.191 5.773 -13.853 1.00 76.25 130 ALA A N 1
ATOM 988 C CA . ALA A 1 130 ? 10.582 6.170 -13.650 1.00 76.25 130 ALA A CA 1
ATOM 989 C C . ALA A 1 130 ? 11.571 5.251 -14.392 1.00 76.25 130 ALA A C 1
ATOM 991 O O . ALA A 1 130 ? 12.502 5.744 -15.030 1.00 76.25 130 ALA A O 1
ATOM 992 N N . ASP A 1 131 ? 11.352 3.930 -14.360 1.00 76.44 131 ASP A N 1
ATOM 993 C CA . ASP A 1 131 ? 12.206 2.975 -15.076 1.00 76.44 131 ASP A CA 1
ATOM 994 C C . ASP A 1 131 ? 12.035 3.092 -16.596 1.00 76.44 131 ASP A C 1
ATOM 996 O O . ASP A 1 131 ? 13.029 3.099 -17.322 1.00 76.44 131 ASP A O 1
ATOM 1000 N N . PHE A 1 132 ? 10.802 3.295 -17.081 1.00 80.81 132 PHE A N 1
ATOM 1001 C CA . PHE A 1 132 ? 10.556 3.584 -18.497 1.00 80.81 132 PHE A CA 1
ATOM 1002 C C . PHE A 1 132 ? 11.337 4.820 -18.966 1.00 80.81 132 PHE A C 1
ATOM 1004 O O . PHE A 1 132 ? 12.068 4.735 -19.951 1.00 80.81 132 PHE A O 1
ATOM 1011 N N . LEU A 1 133 ? 11.233 5.947 -18.253 1.00 80.81 133 LEU A N 1
ATOM 1012 C CA . LEU A 1 133 ? 11.923 7.189 -18.621 1.00 80.81 133 LEU A CA 1
ATOM 1013 C C . LEU A 1 133 ? 13.446 7.016 -18.633 1.00 80.81 133 LEU A C 1
ATOM 1015 O O . LEU A 1 133 ? 14.112 7.484 -19.557 1.00 80.81 133 LEU A O 1
ATOM 1019 N N . SER A 1 134 ? 13.993 6.303 -17.645 1.00 75.94 134 SER A N 1
ATOM 1020 C CA . SER A 1 134 ? 15.426 6.008 -17.579 1.00 75.94 134 SER A CA 1
ATOM 1021 C C . SER A 1 134 ? 15.891 5.163 -18.772 1.00 75.94 134 SER A C 1
ATOM 1023 O O . SER A 1 134 ? 16.870 5.512 -19.435 1.00 75.94 134 SER A O 1
ATOM 1025 N N . ARG A 1 135 ? 15.167 4.084 -19.103 1.00 77.06 135 ARG A N 1
ATOM 1026 C CA . ARG A 1 135 ? 15.495 3.219 -20.249 1.00 77.06 135 ARG A CA 1
ATOM 1027 C C . ARG A 1 135 ? 15.312 3.924 -21.585 1.00 77.06 135 ARG A C 1
ATOM 1029 O O . ARG A 1 135 ? 16.134 3.737 -22.477 1.00 77.06 135 ARG A O 1
ATOM 1036 N N . PHE A 1 136 ? 14.270 4.741 -21.716 1.00 79.75 136 PHE A N 1
ATOM 1037 C CA . PHE A 1 136 ? 14.014 5.527 -22.916 1.00 79.75 136 PHE A CA 1
ATOM 1038 C C . PHE A 1 136 ? 15.152 6.519 -23.169 1.00 79.75 136 PHE A C 1
ATOM 1040 O O . PHE A 1 136 ? 15.739 6.506 -24.249 1.00 79.75 136 PHE A O 1
ATOM 1047 N N . TYR A 1 137 ? 15.544 7.293 -22.153 1.00 78.06 137 TYR A N 1
ATOM 1048 C CA . TYR A 1 137 ? 16.676 8.213 -22.253 1.00 78.06 137 TYR A CA 1
ATOM 1049 C C . TYR A 1 137 ? 17.965 7.493 -22.670 1.00 78.06 137 TYR A C 1
ATOM 1051 O O . TYR A 1 137 ? 18.604 7.892 -23.641 1.00 78.06 137 TYR A O 1
ATOM 1059 N N . ASN A 1 138 ? 18.299 6.380 -22.008 1.00 75.00 138 ASN A N 1
ATOM 1060 C CA . ASN A 1 138 ? 19.489 5.591 -22.340 1.00 75.00 138 ASN A CA 1
ATOM 1061 C C . ASN A 1 138 ? 19.437 5.009 -23.764 1.00 75.00 138 ASN A C 1
ATOM 1063 O O . ASN A 1 138 ? 20.474 4.892 -24.413 1.00 75.00 138 ASN A O 1
ATOM 1067 N N . SER A 1 139 ? 18.246 4.664 -24.266 1.00 74.94 139 SER A N 1
ATOM 1068 C CA . SER A 1 139 ? 18.075 4.154 -25.632 1.00 74.94 139 SER A CA 1
ATOM 1069 C C . SER A 1 139 ? 18.260 5.224 -26.712 1.00 74.94 139 SER A C 1
ATOM 1071 O O . SER A 1 139 ? 18.749 4.904 -27.791 1.00 74.94 139 SER A O 1
ATOM 1073 N N . VAL A 1 140 ? 17.899 6.479 -26.418 1.00 75.88 140 VAL A N 1
ATOM 1074 C CA . VAL A 1 140 ? 17.987 7.615 -27.353 1.00 75.88 140 VAL A CA 1
ATOM 1075 C C . VAL A 1 140 ? 19.370 8.266 -27.316 1.00 75.88 140 VAL A C 1
ATOM 1077 O O . VAL A 1 140 ? 19.892 8.660 -28.354 1.00 75.88 140 VAL A O 1
ATOM 1080 N N . ALA A 1 141 ? 19.993 8.355 -26.138 1.00 73.12 141 ALA A N 1
ATOM 1081 C CA . ALA A 1 141 ? 21.292 9.003 -25.957 1.00 73.12 141 ALA A CA 1
ATOM 1082 C C . ALA A 1 141 ? 22.479 8.222 -26.563 1.00 73.12 141 ALA A C 1
ATOM 1084 O O . ALA A 1 141 ? 23.599 8.723 -26.526 1.00 73.12 141 ALA A O 1
ATOM 1085 N N . HIS A 1 142 ? 22.250 7.021 -27.119 1.00 61.28 142 HIS A N 1
ATOM 1086 C CA . HIS A 1 142 ? 23.245 6.195 -27.818 1.00 61.28 142 HIS A CA 1
ATOM 1087 C C . HIS A 1 142 ? 24.615 6.128 -27.119 1.00 61.28 142 HIS A C 1
ATOM 1089 O O . HIS A 1 142 ? 25.646 6.231 -27.776 1.00 61.28 142 HIS A O 1
ATOM 1095 N N .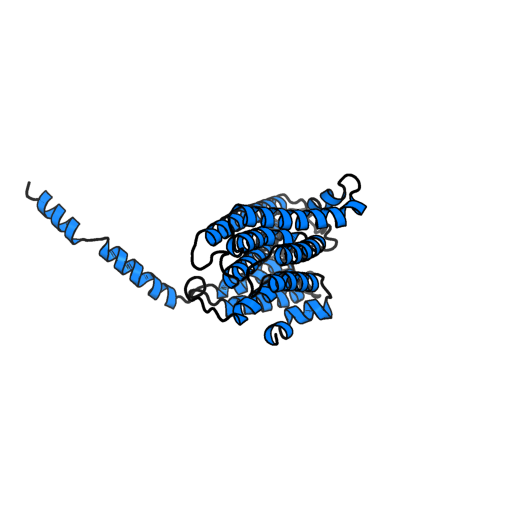 THR A 1 143 ? 24.657 5.944 -25.795 1.00 54.62 143 THR A N 1
ATOM 1096 C CA . THR A 1 143 ? 25.928 5.853 -25.060 1.00 54.62 143 THR A CA 1
ATOM 1097 C C . THR A 1 143 ? 26.721 4.625 -25.548 1.00 54.62 143 THR A C 1
ATOM 1099 O O . THR A 1 143 ? 26.329 3.491 -25.236 1.00 54.62 143 THR A O 1
ATOM 1102 N N . PRO A 1 144 ? 27.815 4.790 -26.322 1.00 43.44 144 PRO A N 1
ATOM 1103 C CA . PRO A 1 144 ? 28.540 3.665 -26.903 1.00 43.44 144 PRO A CA 1
ATOM 1104 C C . PRO A 1 144 ? 29.221 2.887 -25.772 1.00 43.44 144 PRO A C 1
ATOM 1106 O O . PRO A 1 144 ? 29.914 3.476 -24.948 1.00 43.44 144 PRO A O 1
ATOM 1109 N N . GLY A 1 145 ? 28.992 1.573 -25.697 1.00 45.38 145 GLY A N 1
ATOM 1110 C CA . GLY A 1 145 ? 29.537 0.704 -24.641 1.00 45.38 145 GLY A CA 1
ATOM 1111 C C . GLY A 1 145 ? 28.524 0.236 -23.588 1.0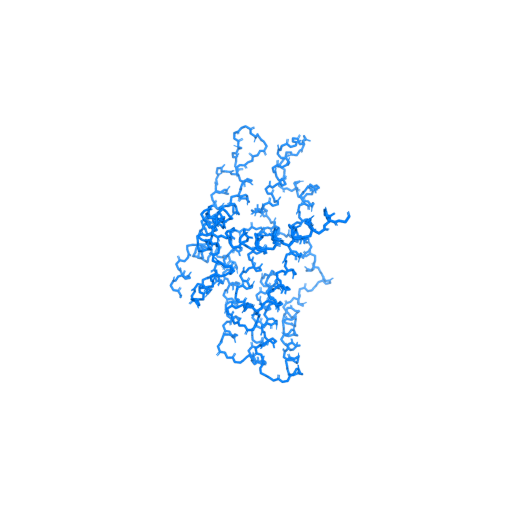0 45.38 145 GLY A C 1
ATOM 1112 O O . GLY A 1 145 ? 28.817 -0.694 -22.843 1.00 45.38 145 GLY A O 1
ATOM 1113 N N . TYR A 1 146 ? 27.298 0.770 -23.575 1.00 46.47 146 TYR A N 1
ATOM 1114 C CA . TYR A 1 146 ? 26.191 0.252 -22.753 1.00 46.47 146 TYR A CA 1
ATOM 1115 C C . TYR A 1 146 ? 25.451 -0.913 -23.441 1.00 46.47 146 TYR A C 1
ATOM 1117 O O . TYR A 1 146 ? 24.222 -0.971 -23.494 1.00 46.47 146 TYR A O 1
ATOM 1125 N N . LEU A 1 147 ? 26.205 -1.876 -23.981 1.00 43.22 147 LEU A N 1
ATOM 1126 C CA . LEU A 1 147 ? 25.651 -3.152 -24.428 1.00 43.22 147 LEU A CA 1
ATOM 1127 C C . LEU A 1 147 ? 25.226 -3.966 -23.195 1.00 43.22 147 LEU A C 1
ATOM 1129 O O . LEU A 1 147 ? 26.010 -4.694 -22.602 1.00 43.22 147 LEU A O 1
ATOM 1133 N N . ALA A 1 148 ? 23.974 -3.753 -22.789 1.00 46.44 148 ALA A N 1
ATOM 1134 C CA . ALA A 1 148 ? 23.076 -4.659 -22.076 1.00 46.44 148 ALA A CA 1
ATOM 1135 C C . ALA A 1 148 ? 23.723 -5.813 -21.279 1.00 46.44 148 ALA A C 1
ATOM 1137 O O . ALA A 1 148 ? 23.505 -6.981 -21.594 1.00 46.44 148 ALA A O 1
ATOM 1138 N N . SER A 1 149 ? 24.404 -5.500 -20.175 1.00 38.78 149 SER A N 1
ATOM 1139 C CA . SER A 1 149 ? 24.382 -6.408 -19.029 1.00 38.78 149 SER A CA 1
ATOM 1140 C C . SER A 1 149 ? 23.255 -5.950 -18.094 1.00 38.78 149 SER A C 1
ATOM 1142 O O . SER A 1 149 ? 23.218 -4.768 -17.734 1.00 38.78 149 SER A O 1
ATOM 1144 N N . PRO A 1 150 ? 22.325 -6.827 -17.667 1.00 45.75 150 PRO A N 1
ATOM 1145 C CA . PRO A 1 150 ? 21.270 -6.485 -16.704 1.00 45.75 150 PRO A CA 1
ATOM 1146 C C . PRO A 1 150 ? 21.802 -5.853 -15.405 1.00 45.75 150 PRO A C 1
ATOM 1148 O O . PRO A 1 150 ? 21.062 -5.169 -14.703 1.00 45.75 150 PRO A O 1
ATOM 1151 N N . SER A 1 151 ? 23.086 -6.071 -15.104 1.00 38.91 151 SER A N 1
ATOM 1152 C CA . SER A 1 151 ? 23.813 -5.566 -13.939 1.00 38.91 151 SER A CA 1
ATOM 1153 C C . SER A 1 151 ? 24.627 -4.284 -14.173 1.00 38.91 151 SER A C 1
ATOM 1155 O O . SER A 1 151 ? 25.168 -3.758 -13.209 1.00 38.91 151 SER A O 1
ATOM 1157 N N . SER A 1 152 ? 24.739 -3.754 -15.401 1.00 39.38 152 SER A N 1
ATOM 1158 C CA . SER A 1 152 ? 25.467 -2.493 -15.664 1.00 39.38 152 SER A CA 1
ATOM 1159 C C . SER A 1 152 ? 24.553 -1.270 -15.782 1.00 39.38 152 SER A C 1
ATOM 1161 O O . SER A 1 152 ? 24.988 -0.147 -15.546 1.00 39.38 152 SER A O 1
ATOM 1163 N N . VAL A 1 153 ? 23.258 -1.465 -16.056 1.00 49.16 153 VAL A N 1
ATOM 1164 C CA . VAL A 1 153 ? 22.249 -0.382 -16.051 1.00 49.16 153 VAL A CA 1
ATOM 1165 C C . VAL A 1 153 ? 21.997 0.148 -14.630 1.00 49.16 153 VAL A C 1
ATOM 1167 O O . VAL A 1 153 ? 21.666 1.320 -14.450 1.00 49.16 153 VAL A O 1
ATOM 1170 N N . THR A 1 154 ? 22.246 -0.691 -13.619 1.00 48.44 154 THR A N 1
ATOM 1171 C CA . THR A 1 154 ? 21.876 -0.514 -12.206 1.00 48.44 154 THR A CA 1
ATOM 1172 C C . THR A 1 154 ? 22.634 0.573 -11.443 1.00 48.44 154 THR A C 1
ATOM 1174 O O . THR A 1 154 ? 22.267 0.884 -10.311 1.00 48.44 154 THR A O 1
ATOM 1177 N N . SER A 1 155 ? 23.681 1.143 -12.035 1.00 54.19 155 SER A N 1
ATOM 1178 C CA . SER A 1 155 ? 24.455 2.261 -11.483 1.00 54.19 155 SER A CA 1
ATOM 1179 C C . SER A 1 155 ? 24.494 3.462 -12.423 1.00 54.19 155 SER A C 1
ATOM 1181 O O . SER A 1 155 ? 25.300 4.369 -12.222 1.00 54.19 155 SER A O 1
ATOM 1183 N N . SER A 1 156 ? 23.652 3.479 -13.461 1.00 62.03 156 SER A N 1
ATOM 1184 C CA . SER A 1 156 ? 23.593 4.634 -14.347 1.00 62.03 156 SER A CA 1
ATOM 1185 C C . SER A 1 156 ? 23.104 5.858 -13.548 1.00 62.03 156 SER A C 1
ATOM 1187 O O . SER A 1 156 ? 22.092 5.767 -12.840 1.00 62.03 156 SER A O 1
ATOM 1189 N N . PRO A 1 157 ? 23.796 7.011 -13.631 1.00 70.12 157 PRO A N 1
ATOM 1190 C CA . PRO A 1 157 ? 23.386 8.226 -12.927 1.00 70.12 157 PRO A CA 1
ATOM 1191 C C . PRO A 1 157 ? 21.906 8.608 -13.145 1.00 70.12 157 PRO A C 1
ATOM 1193 O O . PRO A 1 157 ? 21.242 8.954 -12.166 1.00 70.12 157 PRO A O 1
ATOM 1196 N N . PRO A 1 158 ? 21.321 8.465 -14.359 1.00 67.62 158 PRO A N 1
ATOM 1197 C CA . PRO A 1 158 ? 19.905 8.760 -14.581 1.00 67.62 158 PRO A CA 1
ATOM 1198 C C . PRO A 1 158 ? 18.951 7.884 -13.762 1.00 67.62 158 PRO A C 1
ATOM 1200 O O . PRO A 1 158 ? 17.928 8.376 -13.292 1.00 67.62 158 PRO A O 1
ATOM 1203 N N . GLN A 1 159 ? 19.271 6.602 -13.557 1.00 68.81 159 GLN A N 1
ATOM 1204 C CA . GLN A 1 159 ? 18.412 5.700 -12.786 1.00 68.81 159 GLN A CA 1
ATOM 1205 C C . GLN A 1 159 ? 18.463 6.023 -11.286 1.00 68.81 159 GLN A C 1
ATOM 1207 O O . GLN A 1 159 ? 17.428 5.995 -10.620 1.00 68.81 159 GLN A O 1
ATOM 1212 N N . GLN A 1 160 ? 19.637 6.388 -10.757 1.00 73.06 160 GLN A N 1
ATOM 1213 C CA . GLN A 1 160 ? 19.773 6.835 -9.365 1.00 73.06 160 GLN A CA 1
ATOM 1214 C C . GLN A 1 160 ? 18.995 8.131 -9.114 1.00 73.06 160 GLN A C 1
ATOM 1216 O O . GLN A 1 160 ? 18.256 8.224 -8.134 1.00 73.06 160 GLN A O 1
ATOM 1221 N N . VAL A 1 161 ? 19.098 9.101 -10.028 1.00 77.19 161 VAL A N 1
ATOM 1222 C CA . VAL A 1 161 ? 18.334 10.354 -9.956 1.00 77.19 161 VAL A CA 1
ATOM 1223 C C . VAL A 1 161 ? 16.832 10.080 -10.038 1.00 77.19 161 VAL A C 1
ATOM 1225 O O . VAL A 1 161 ? 16.086 10.550 -9.183 1.00 77.19 161 VAL A O 1
ATOM 1228 N N . ALA A 1 162 ? 16.379 9.272 -11.002 1.00 75.19 162 ALA A N 1
ATOM 1229 C CA . ALA A 1 162 ? 14.968 8.912 -11.139 1.00 75.19 162 ALA A CA 1
ATOM 1230 C C . ALA A 1 162 ? 14.426 8.210 -9.882 1.00 75.19 162 ALA A C 1
ATOM 1232 O O . ALA A 1 162 ? 13.325 8.517 -9.428 1.00 75.19 162 ALA A O 1
ATOM 1233 N N . HIS A 1 163 ? 15.217 7.324 -9.271 1.00 75.69 163 HIS A N 1
ATOM 1234 C CA . HIS A 1 163 ? 14.868 6.666 -8.016 1.00 75.69 163 HIS A CA 1
ATOM 1235 C C . HIS A 1 163 ? 14.742 7.664 -6.854 1.00 75.69 163 HIS A C 1
ATOM 1237 O O . HIS A 1 163 ? 13.738 7.653 -6.144 1.00 75.69 163 HIS A O 1
ATOM 1243 N N . ILE A 1 164 ? 15.726 8.554 -6.668 1.00 81.12 164 ILE A N 1
ATOM 1244 C CA . ILE A 1 164 ? 15.701 9.585 -5.616 1.00 81.12 164 ILE A CA 1
ATOM 1245 C C . ILE A 1 164 ? 14.498 10.513 -5.794 1.00 81.12 164 ILE A C 1
ATOM 1247 O O . ILE A 1 164 ? 13.813 10.812 -4.815 1.00 81.12 164 ILE A O 1
ATOM 1251 N N . LEU A 1 165 ? 14.210 10.932 -7.029 1.00 83.88 165 LEU A N 1
ATOM 1252 C CA . LEU A 1 165 ? 13.054 11.767 -7.346 1.00 83.88 165 LEU A CA 1
ATOM 1253 C C . LEU A 1 165 ? 11.744 11.041 -7.041 1.00 83.88 165 LEU A C 1
ATOM 1255 O O . LEU A 1 165 ? 10.877 11.622 -6.397 1.00 83.88 165 LEU A O 1
ATOM 1259 N N . SER A 1 166 ? 11.615 9.770 -7.433 1.00 83.31 166 SER A N 1
ATOM 1260 C CA . SER A 1 166 ? 10.419 8.964 -7.162 1.00 83.31 166 SER A CA 1
ATOM 1261 C C . SER A 1 166 ? 10.184 8.788 -5.661 1.00 83.31 166 SER A C 1
ATOM 1263 O O . SER A 1 166 ? 9.077 9.016 -5.181 1.00 83.31 166 SER A O 1
ATOM 1265 N N . VAL A 1 167 ? 11.227 8.459 -4.890 1.00 83.44 167 VAL A N 1
ATOM 1266 C CA . VAL A 1 167 ? 11.130 8.308 -3.428 1.00 83.44 167 VAL A CA 1
ATOM 1267 C C . VAL A 1 167 ? 10.809 9.641 -2.754 1.00 83.44 167 VAL A C 1
ATOM 1269 O O . VAL A 1 167 ? 9.914 9.700 -1.914 1.00 83.44 167 VAL A O 1
ATOM 1272 N N . SER A 1 168 ? 11.489 10.722 -3.143 1.00 88.00 168 SER A N 1
ATOM 1273 C CA . SER A 1 168 ? 11.229 12.066 -2.607 1.00 88.00 168 SER A CA 1
ATOM 1274 C C . SER A 1 168 ? 9.791 12.499 -2.881 1.00 88.00 168 SER A C 1
ATOM 1276 O O . SER A 1 168 ? 9.086 12.938 -1.973 1.00 88.00 168 SER A O 1
ATOM 1278 N N . LEU A 1 169 ? 9.326 12.308 -4.119 1.00 90.00 169 LEU A N 1
ATOM 1279 C CA . LEU A 1 169 ? 7.959 12.606 -4.523 1.00 90.00 169 LEU A CA 1
ATOM 1280 C C . LEU A 1 169 ? 6.950 11.754 -3.748 1.00 90.00 169 LEU A C 1
ATOM 1282 O O . LEU A 1 169 ? 5.955 12.286 -3.264 1.00 90.00 169 LEU A O 1
ATOM 1286 N N . PHE A 1 170 ? 7.217 10.457 -3.579 1.00 90.62 170 PHE A N 1
ATOM 1287 C CA . PHE A 1 170 ? 6.377 9.567 -2.783 1.00 90.62 170 PHE A CA 1
ATOM 1288 C C . PHE A 1 170 ? 6.237 10.062 -1.342 1.00 90.62 170 PHE A C 1
ATOM 1290 O O . PHE A 1 170 ? 5.116 10.168 -0.855 1.00 90.62 170 PHE A O 1
ATOM 1297 N N . VAL A 1 171 ? 7.343 10.407 -0.673 1.00 91.69 171 VAL A N 1
ATOM 1298 C CA . VAL A 1 171 ? 7.319 10.896 0.716 1.00 91.69 171 VAL A CA 1
ATOM 1299 C C . VAL A 1 171 ? 6.516 12.192 0.824 1.00 91.69 171 VAL A C 1
ATOM 1301 O O . VAL A 1 171 ? 5.656 12.303 1.697 1.00 91.69 171 VAL A O 1
ATOM 1304 N N . ILE A 1 172 ? 6.742 13.144 -0.087 1.00 93.00 172 ILE A N 1
ATOM 1305 C CA . ILE A 1 172 ? 6.002 14.412 -0.120 1.00 93.00 172 ILE A CA 1
ATOM 1306 C C . ILE A 1 172 ? 4.503 14.145 -0.292 1.00 93.00 172 ILE A C 1
ATOM 1308 O O . ILE A 1 172 ? 3.696 14.611 0.512 1.00 93.00 172 ILE A O 1
ATOM 1312 N N . LEU A 1 173 ? 4.120 13.359 -1.301 1.00 92.12 173 LEU A N 1
ATOM 1313 C CA . LEU A 1 173 ? 2.718 13.042 -1.573 1.00 92.12 173 LEU A CA 1
ATOM 1314 C C . LEU A 1 173 ? 2.074 12.249 -0.436 1.00 92.12 173 LEU A C 1
ATOM 1316 O O . LEU A 1 173 ? 0.920 12.499 -0.107 1.00 92.12 173 LEU A O 1
ATOM 1320 N N . TYR A 1 174 ? 2.809 11.336 0.197 1.00 93.38 174 TYR A N 1
ATOM 1321 C CA . TYR A 1 174 ? 2.335 10.556 1.334 1.00 93.38 174 TYR A CA 1
ATOM 1322 C C . TYR A 1 174 ? 2.024 11.448 2.541 1.00 93.38 174 TYR A C 1
ATOM 1324 O O . TYR A 1 174 ? 0.956 11.323 3.147 1.00 93.38 174 TYR A O 1
ATOM 1332 N N . VAL A 1 175 ? 2.925 12.379 2.873 1.00 92.75 175 VAL A N 1
ATOM 1333 C CA . VAL A 1 175 ? 2.724 13.332 3.974 1.00 92.75 175 VAL A CA 1
ATOM 1334 C C . VAL A 1 175 ? 1.568 14.276 3.659 1.00 92.75 175 VAL A C 1
ATOM 1336 O O . VAL A 1 175 ? 0.682 14.441 4.496 1.00 92.75 175 VAL A O 1
ATOM 1339 N N . LEU A 1 176 ? 1.525 14.841 2.447 1.00 90.75 176 LEU A N 1
ATOM 1340 C CA . LEU A 1 176 ? 0.441 15.727 2.015 1.00 90.75 176 LEU A CA 1
ATOM 1341 C C . LEU A 1 176 ? -0.915 15.018 2.028 1.00 90.75 176 LEU A C 1
ATOM 1343 O O . LEU A 1 176 ? -1.885 15.578 2.536 1.00 90.75 176 LEU A O 1
ATOM 1347 N N . LEU A 1 177 ? -0.980 13.781 1.524 1.00 89.38 177 LEU A N 1
ATOM 1348 C CA . LEU A 1 177 ? -2.191 12.965 1.535 1.00 89.38 177 LEU A CA 1
ATOM 1349 C C . LEU A 1 177 ? -2.644 12.703 2.971 1.00 89.38 177 LEU A C 1
ATOM 1351 O O . LEU A 1 177 ? -3.805 12.932 3.287 1.00 89.38 177 LEU A O 1
ATOM 1355 N N . SER A 1 178 ? -1.734 12.270 3.846 1.00 89.06 178 SER A N 1
ATOM 1356 C CA . SER A 1 178 ? -2.037 11.968 5.251 1.00 89.06 178 SER A CA 1
ATOM 1357 C C . SER A 1 178 ? -2.507 13.202 6.021 1.00 89.06 178 SER A C 1
ATOM 1359 O O . SER A 1 178 ? -3.495 13.136 6.750 1.00 89.06 178 SER A O 1
ATOM 1361 N N . TRP A 1 179 ? -1.846 14.342 5.815 1.00 87.44 179 TRP A N 1
ATOM 1362 C CA . TRP A 1 179 ? -2.226 15.627 6.398 1.00 87.44 179 TRP A CA 1
ATOM 1363 C C . TRP A 1 179 ? -3.604 16.093 5.917 1.00 87.44 179 TRP A C 1
ATOM 1365 O O . TRP A 1 179 ? -4.468 16.463 6.716 1.00 87.44 179 TRP A O 1
ATOM 1375 N N . TRP A 1 180 ? -3.833 16.052 4.604 1.00 85.44 180 TRP A N 1
ATOM 1376 C CA . TRP A 1 180 ? -5.103 16.448 4.004 1.00 85.44 180 TRP A CA 1
ATOM 1377 C C . TRP A 1 180 ? -6.256 15.561 4.490 1.00 85.44 180 TRP A C 1
ATOM 1379 O O . TRP A 1 180 ? -7.315 16.073 4.851 1.00 85.44 180 TRP A O 1
ATOM 1389 N N . TRP A 1 181 ? -6.028 14.247 4.588 1.00 85.19 181 TRP A N 1
ATOM 1390 C CA . TRP A 1 181 ? -7.024 13.287 5.072 1.00 85.19 181 TRP A CA 1
ATOM 1391 C C . TRP A 1 181 ? -7.366 13.489 6.552 1.00 85.19 181 TRP A C 1
ATOM 1393 O O . TRP A 1 181 ? -8.531 13.405 6.931 1.00 85.19 181 TRP A O 1
ATOM 1403 N N . ALA A 1 182 ? -6.367 13.801 7.384 1.00 83.19 182 ALA A N 1
ATOM 1404 C CA . ALA A 1 182 ? -6.562 14.052 8.812 1.00 83.19 182 ALA A CA 1
ATOM 1405 C C . ALA A 1 182 ? -7.340 15.351 9.101 1.00 83.19 182 ALA A C 1
ATOM 1407 O O . ALA A 1 182 ? -8.009 15.455 10.129 1.00 83.19 182 ALA A O 1
ATOM 1408 N N . THR A 1 183 ? -7.250 16.349 8.214 1.00 80.12 183 THR A N 1
ATOM 1409 C CA . THR A 1 183 ? -7.795 17.701 8.445 1.00 80.12 183 THR A CA 1
ATOM 1410 C C . THR A 1 183 ? -9.158 17.949 7.791 1.00 80.12 183 THR A C 1
ATOM 1412 O O . THR A 1 183 ? -9.892 18.834 8.231 1.00 80.12 183 THR A O 1
ATOM 1415 N N . ARG A 1 184 ? -9.541 17.187 6.758 1.00 75.81 184 ARG A N 1
ATOM 1416 C CA . ARG A 1 184 ? -10.779 17.410 5.989 1.00 75.81 184 ARG A CA 1
ATOM 1417 C C . ARG A 1 184 ? -11.901 16.442 6.394 1.00 75.81 184 ARG A C 1
ATOM 1419 O O . ARG A 1 184 ? -11.899 15.270 6.021 1.00 75.81 184 ARG A O 1
ATOM 1426 N N . ALA A 1 185 ? -12.933 16.947 7.073 1.00 54.69 185 ALA A N 1
ATOM 1427 C CA . ALA A 1 185 ? -14.228 16.258 7.161 1.00 54.69 185 ALA A CA 1
ATOM 1428 C C . ALA A 1 185 ? -14.941 16.323 5.790 1.00 54.69 185 ALA A C 1
ATOM 1430 O O . ALA A 1 185 ? -14.865 17.372 5.143 1.00 54.69 185 ALA A O 1
ATOM 1431 N N . PRO A 1 186 ? -15.604 15.253 5.296 1.00 59.22 186 PRO A N 1
ATOM 1432 C CA . PRO A 1 186 ? -16.086 14.056 6.010 1.00 59.22 186 PRO A CA 1
ATOM 1433 C C . PRO A 1 186 ? -15.163 12.816 5.987 1.00 59.22 186 PRO A C 1
ATOM 1435 O O . PRO A 1 186 ? -15.541 11.764 6.502 1.00 59.22 186 PRO A O 1
ATOM 1438 N N . TRP A 1 187 ? -13.968 12.905 5.400 1.00 62.75 187 TRP A N 1
ATOM 1439 C CA . TRP A 1 187 ? -13.127 11.741 5.060 1.00 62.75 187 TRP A CA 1
ATOM 1440 C C . TRP A 1 187 ? -12.139 11.321 6.147 1.00 62.75 187 TRP A C 1
ATOM 1442 O O . TRP A 1 187 ? -11.366 10.390 5.938 1.00 62.75 187 TRP A O 1
ATOM 1452 N N . ASN A 1 188 ? -12.171 11.990 7.297 1.00 71.56 188 ASN A N 1
ATOM 1453 C CA . ASN A 1 188 ? -11.231 11.772 8.387 1.00 71.56 188 ASN A CA 1
ATOM 1454 C C . ASN A 1 188 ? -11.224 10.307 8.868 1.00 71.56 188 ASN A C 1
ATOM 1456 O O . ASN A 1 188 ? -12.194 9.558 8.712 1.00 71.56 188 ASN A O 1
ATOM 1460 N N . PHE A 1 189 ? -10.147 9.921 9.546 1.00 82.12 189 PHE A N 1
ATOM 1461 C CA . PHE A 1 189 ? -9.940 8.626 10.198 1.00 82.12 189 PHE A CA 1
ATOM 1462 C C . PHE A 1 189 ? -10.955 8.319 11.314 1.00 82.12 189 PHE A C 1
ATOM 1464 O O . PHE A 1 189 ? -10.774 7.378 12.073 1.00 82.12 189 PHE A O 1
ATOM 1471 N N . SER A 1 190 ? -12.007 9.118 11.467 1.00 78.62 190 SER A N 1
ATOM 1472 C CA . SER A 1 190 ? -13.100 8.887 12.410 1.00 78.62 190 SER A CA 1
ATOM 1473 C C . SER A 1 190 ? -14.059 7.792 11.939 1.00 78.62 190 SER A C 1
ATOM 1475 O O . SER A 1 190 ? -14.759 7.212 12.751 1.00 78.62 190 SER A O 1
ATOM 1477 N N . ASN A 1 191 ? -14.099 7.483 10.639 1.00 84.12 191 ASN A N 1
ATOM 1478 C CA . ASN A 1 191 ? -15.020 6.490 10.086 1.00 84.12 191 ASN A CA 1
ATOM 1479 C C . ASN A 1 191 ? -14.263 5.356 9.389 1.00 84.12 191 ASN A C 1
ATOM 1481 O O . ASN A 1 191 ? -13.249 5.586 8.727 1.00 84.12 191 ASN A O 1
ATOM 1485 N N . PHE A 1 192 ? -14.792 4.131 9.469 1.00 86.69 192 PHE A N 1
ATOM 1486 C CA . PHE A 1 192 ? -14.178 2.961 8.829 1.00 86.69 192 PHE A CA 1
ATOM 1487 C C . PHE A 1 192 ? -14.038 3.105 7.297 1.00 86.69 192 PHE A C 1
ATOM 1489 O O . PHE A 1 192 ? -12.950 2.839 6.783 1.00 86.69 192 PHE A O 1
ATOM 1496 N N . PRO A 1 193 ? -15.043 3.617 6.551 1.00 85.81 193 PRO A N 1
ATOM 1497 C CA . PRO A 1 193 ? -14.870 3.920 5.128 1.00 85.81 193 PRO A CA 1
ATOM 1498 C C . PRO A 1 193 ? -13.758 4.943 4.849 1.00 85.81 193 PRO A C 1
ATOM 1500 O O . PRO A 1 193 ? -13.065 4.836 3.839 1.00 85.81 193 PRO A O 1
ATOM 1503 N N . GLY A 1 194 ? -13.559 5.917 5.748 1.00 84.62 194 GLY A N 1
ATOM 1504 C CA . GLY A 1 194 ? -12.485 6.912 5.652 1.00 84.62 194 GLY A CA 1
ATOM 1505 C C . GLY A 1 194 ? -11.101 6.271 5.745 1.00 84.62 194 GLY A C 1
ATOM 1506 O O . GLY A 1 194 ? -10.261 6.514 4.877 1.00 84.62 194 GLY A O 1
ATOM 1507 N N . LEU A 1 195 ? -10.901 5.381 6.727 1.00 90.06 195 LEU A N 1
ATOM 1508 C CA . LEU A 1 195 ? -9.682 4.574 6.854 1.00 90.06 195 LEU A CA 1
ATOM 1509 C C . LEU A 1 195 ? -9.451 3.725 5.600 1.00 90.06 195 LEU A C 1
ATOM 1511 O O . LEU A 1 195 ? -8.372 3.767 5.020 1.00 90.06 195 LEU A O 1
ATOM 1515 N N . LEU A 1 196 ? -10.462 2.973 5.163 1.00 89.88 196 LEU A N 1
ATOM 1516 C CA . LEU A 1 196 ? -10.338 2.042 4.043 1.00 89.88 196 LEU A CA 1
ATOM 1517 C C . LEU A 1 196 ? -9.898 2.740 2.745 1.00 89.88 196 LEU A C 1
ATOM 1519 O O . LEU A 1 196 ? -9.034 2.239 2.026 1.00 89.88 196 LEU A O 1
ATOM 1523 N N . ARG A 1 197 ? -10.453 3.926 2.472 1.00 87.38 197 ARG A N 1
ATOM 1524 C CA . ARG A 1 197 ? -10.079 4.758 1.320 1.00 87.38 197 ARG A CA 1
ATOM 1525 C C . ARG A 1 197 ? -8.653 5.274 1.427 1.00 87.38 197 ARG A C 1
ATOM 1527 O O . ARG A 1 197 ? -7.920 5.207 0.443 1.00 87.38 197 ARG A O 1
ATOM 1534 N N . TRP A 1 198 ? -8.248 5.737 2.608 1.00 90.69 198 TRP A N 1
ATOM 1535 C CA . TRP A 1 198 ? -6.872 6.166 2.837 1.00 90.69 198 TRP A CA 1
ATOM 1536 C C . TRP A 1 198 ? -5.885 5.011 2.624 1.00 90.69 198 TRP A C 1
ATOM 1538 O O . TRP A 1 198 ? -4.911 5.179 1.897 1.00 90.69 198 TRP A O 1
ATOM 1548 N N . LEU A 1 199 ? -6.175 3.819 3.162 1.00 93.12 199 LEU A N 1
ATOM 1549 C CA . LEU A 1 199 ? -5.346 2.622 2.976 1.00 93.12 199 LEU A CA 1
ATOM 1550 C C . LEU A 1 199 ? -5.202 2.259 1.495 1.00 93.12 199 LEU A C 1
ATOM 1552 O O . LEU A 1 199 ? -4.091 2.016 1.025 1.00 93.12 199 LEU A O 1
ATOM 1556 N N . ALA A 1 200 ? -6.310 2.260 0.748 1.00 91.31 200 ALA A N 1
ATOM 1557 C CA . ALA A 1 200 ? -6.294 1.968 -0.682 1.00 91.31 200 ALA A CA 1
ATOM 1558 C C . ALA A 1 200 ? -5.473 3.006 -1.465 1.00 91.31 200 ALA A C 1
ATOM 1560 O O . ALA A 1 200 ? -4.660 2.634 -2.308 1.00 91.31 200 ALA A O 1
ATOM 1561 N N . LEU A 1 201 ? -5.641 4.299 -1.172 1.00 90.50 201 LEU A N 1
ATOM 1562 C CA . LEU A 1 201 ? -4.921 5.373 -1.860 1.00 90.50 201 LEU A CA 1
ATOM 1563 C C . LEU A 1 201 ? -3.433 5.396 -1.531 1.00 90.50 201 LEU A C 1
ATOM 1565 O O . LEU A 1 201 ? -2.626 5.555 -2.440 1.00 90.50 201 LEU A O 1
ATOM 1569 N N . VAL A 1 202 ? -3.054 5.201 -0.267 1.00 92.56 202 VAL A N 1
ATOM 1570 C CA . VAL A 1 202 ? -1.646 5.082 0.134 1.00 92.56 202 VAL A CA 1
ATOM 1571 C C . VAL A 1 202 ? -0.997 3.885 -0.541 1.00 92.56 202 VAL A C 1
ATOM 1573 O O . VAL A 1 202 ? 0.114 4.004 -1.055 1.00 92.56 202 VAL A O 1
ATOM 1576 N N . TRP A 1 203 ? -1.689 2.745 -0.594 1.00 93.69 203 TRP A N 1
ATOM 1577 C CA . TRP A 1 203 ? -1.160 1.567 -1.269 1.00 93.69 203 TRP A CA 1
ATOM 1578 C C . TRP A 1 203 ? -1.025 1.780 -2.780 1.00 93.69 203 TRP A C 1
ATOM 1580 O O . TRP A 1 203 ? -0.017 1.393 -3.368 1.00 93.69 203 TRP A O 1
ATOM 1590 N N . LEU A 1 204 ? -1.999 2.439 -3.414 1.00 90.94 204 LEU A N 1
ATOM 1591 C CA . LEU A 1 204 ? -1.934 2.789 -4.834 1.00 90.94 204 LEU A CA 1
ATOM 1592 C C . LEU A 1 204 ? -0.808 3.793 -5.119 1.00 90.94 204 LEU A C 1
ATOM 1594 O O . LEU A 1 204 ? -0.069 3.617 -6.084 1.00 90.94 204 LEU A O 1
ATOM 1598 N N . LEU A 1 205 ? -0.635 4.801 -4.261 1.00 90.56 205 LEU A N 1
ATOM 1599 C CA . LEU A 1 205 ? 0.459 5.771 -4.327 1.00 90.56 205 LEU A CA 1
ATOM 1600 C C . LEU A 1 205 ? 1.819 5.075 -4.198 1.00 90.56 205 LEU A C 1
ATOM 1602 O O . LEU A 1 205 ? 2.750 5.368 -4.950 1.00 90.56 205 LEU A O 1
ATOM 1606 N N . TYR A 1 206 ? 1.920 4.117 -3.276 1.00 90.12 206 TYR A N 1
ATOM 1607 C CA . TYR A 1 206 ? 3.095 3.271 -3.146 1.00 90.12 206 TYR A CA 1
ATOM 1608 C C . TYR A 1 206 ? 3.329 2.452 -4.421 1.00 90.12 206 TYR A C 1
ATOM 1610 O O . TYR A 1 206 ? 4.437 2.451 -4.938 1.00 90.12 206 TYR A O 1
ATOM 1618 N N . CYS A 1 207 ? 2.302 1.825 -4.992 1.00 88.81 207 CYS A N 1
ATOM 1619 C CA . CYS A 1 207 ? 2.437 1.076 -6.242 1.00 88.81 207 CYS A CA 1
ATOM 1620 C C . CYS A 1 207 ? 2.902 1.957 -7.416 1.00 88.81 207 CYS A C 1
ATOM 1622 O O . CYS A 1 207 ? 3.771 1.541 -8.176 1.00 88.81 207 CYS A O 1
ATOM 1624 N N . ALA A 1 208 ? 2.346 3.163 -7.546 1.00 86.06 208 ALA A N 1
ATOM 1625 C CA . ALA A 1 208 ? 2.598 4.063 -8.671 1.00 86.06 208 ALA A CA 1
ATOM 1626 C C . ALA A 1 208 ? 3.955 4.772 -8.605 1.00 86.06 208 ALA A C 1
ATOM 1628 O O . ALA A 1 208 ? 4.617 4.937 -9.628 1.00 86.06 208 ALA A O 1
ATOM 1629 N N . ILE A 1 209 ? 4.344 5.223 -7.410 1.00 84.62 209 ILE A N 1
ATOM 1630 C CA . ILE A 1 209 ? 5.472 6.146 -7.218 1.00 84.62 209 ILE A CA 1
ATOM 1631 C C . ILE A 1 209 ? 6.466 5.600 -6.186 1.00 84.62 209 ILE A C 1
ATOM 1633 O O . ILE A 1 209 ? 7.678 5.720 -6.359 1.00 84.62 209 ILE A O 1
ATOM 1637 N N . GLY A 1 210 ? 5.971 5.005 -5.100 1.00 78.81 210 GLY A N 1
ATOM 1638 C CA . GLY A 1 210 ? 6.807 4.583 -3.971 1.00 78.81 210 GLY A CA 1
ATOM 1639 C C . GLY A 1 210 ? 7.556 3.264 -4.163 1.00 78.81 210 GLY A C 1
ATOM 1640 O O . GLY A 1 210 ? 8.508 3.006 -3.431 1.00 78.81 210 GLY A O 1
ATOM 1641 N N . SER A 1 211 ? 7.140 2.422 -5.111 1.00 77.38 211 SER A N 1
ATOM 1642 C CA . SER A 1 211 ? 7.721 1.105 -5.348 1.00 77.38 211 SER A CA 1
ATOM 1643 C C . SER A 1 211 ? 8.743 1.184 -6.476 1.00 77.38 211 SER A C 1
ATOM 1645 O O . SER A 1 211 ? 8.354 1.248 -7.641 1.00 77.38 211 SER A O 1
ATOM 1647 N N . PRO A 1 212 ? 10.049 1.116 -6.180 1.00 65.75 212 PRO A N 1
ATOM 1648 C CA . PRO A 1 212 ? 11.074 1.042 -7.216 1.00 65.75 212 PRO A CA 1
ATOM 1649 C C . PRO A 1 212 ? 11.041 -0.264 -8.028 1.00 65.75 212 PRO A C 1
ATOM 1651 O O . PRO A 1 212 ? 11.696 -0.340 -9.060 1.00 65.75 212 PRO A O 1
ATOM 1654 N N . TRP A 1 213 ? 10.266 -1.270 -7.600 1.00 70.31 213 TRP A N 1
ATOM 1655 C CA . TRP A 1 213 ? 10.172 -2.606 -8.209 1.00 70.31 213 TRP A CA 1
ATOM 1656 C C . TRP A 1 213 ? 8.708 -3.001 -8.400 1.00 70.31 213 TRP A C 1
ATOM 1658 O O . TRP A 1 213 ? 8.234 -4.010 -7.879 1.00 70.31 213 TRP A O 1
ATOM 1668 N N . PHE A 1 214 ? 7.943 -2.144 -9.070 1.00 81.56 214 PHE A N 1
ATOM 1669 C CA . PHE A 1 214 ? 6.521 -2.394 -9.233 1.00 81.56 214 PHE A CA 1
ATOM 1670 C C . PHE A 1 214 ? 6.244 -3.576 -10.174 1.00 81.56 214 PHE A C 1
ATOM 1672 O O . PHE A 1 214 ? 6.690 -3.594 -11.325 1.00 81.56 214 PHE A O 1
ATOM 1679 N N . TRP A 1 215 ? 5.432 -4.514 -9.685 1.00 83.19 215 TRP A N 1
ATOM 1680 C CA . TRP A 1 215 ? 4.904 -5.645 -10.440 1.00 83.19 215 TRP A CA 1
ATOM 1681 C C . TRP A 1 215 ? 3.398 -5.827 -10.179 1.00 83.19 215 TRP A C 1
ATOM 1683 O O . TRP A 1 215 ? 2.954 -5.488 -9.077 1.00 83.19 215 TRP A O 1
ATOM 1693 N N . PRO A 1 216 ? 2.613 -6.370 -11.136 1.00 85.44 216 PRO A N 1
ATOM 1694 C CA . PRO A 1 216 ? 1.181 -6.642 -11.003 1.00 85.44 216 PRO A CA 1
ATOM 1695 C C . PRO A 1 216 ? 0.695 -7.123 -9.635 1.00 85.44 216 PRO A C 1
ATOM 1697 O O . PRO A 1 216 ? -0.245 -6.533 -9.099 1.00 85.44 216 PRO A O 1
ATOM 1700 N N . TRP A 1 217 ? 1.349 -8.115 -9.021 1.00 86.81 217 TRP A N 1
ATOM 1701 C CA . TRP A 1 217 ? 0.918 -8.680 -7.736 1.00 86.81 217 TRP A CA 1
ATOM 1702 C C . TRP A 1 217 ? 0.873 -7.657 -6.588 1.00 86.81 217 TRP A C 1
ATOM 1704 O O . TRP A 1 217 ? 0.095 -7.822 -5.656 1.00 86.81 217 TRP A O 1
ATOM 1714 N N . TYR A 1 218 ? 1.608 -6.539 -6.661 1.00 88.38 218 TYR A N 1
ATOM 1715 C CA . TYR A 1 218 ? 1.499 -5.466 -5.662 1.00 88.38 218 TYR A CA 1
ATOM 1716 C C . TYR A 1 218 ? 0.100 -4.834 -5.636 1.00 88.38 218 TYR A C 1
ATOM 1718 O O . TYR A 1 218 ? -0.329 -4.320 -4.605 1.00 88.38 218 TYR A O 1
ATOM 1726 N N . THR A 1 219 ? -0.638 -4.868 -6.748 1.00 90.06 219 THR A N 1
ATOM 1727 C CA . THR A 1 219 ? -1.978 -4.266 -6.838 1.00 90.06 219 THR A CA 1
ATOM 1728 C C . THR A 1 219 ? -3.077 -5.108 -6.194 1.00 90.06 219 THR A C 1
ATOM 1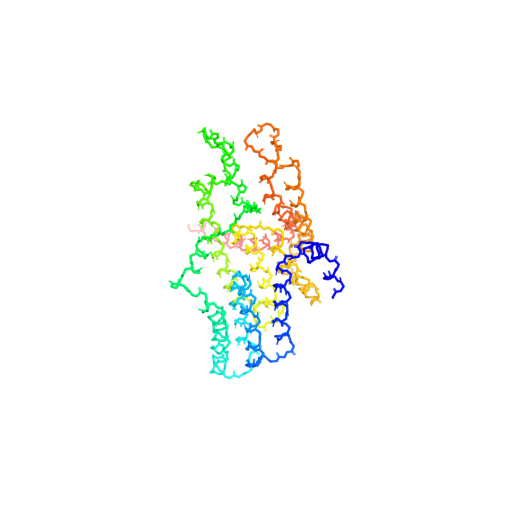730 O O . THR A 1 219 ? -4.162 -4.585 -5.947 1.00 90.06 219 THR A O 1
ATOM 1733 N N . ILE A 1 220 ? -2.800 -6.370 -5.845 1.00 90.56 220 ILE A N 1
ATOM 1734 C CA . ILE A 1 220 ? -3.727 -7.286 -5.156 1.00 90.56 220 ILE A CA 1
ATOM 1735 C C . ILE A 1 220 ? -4.314 -6.622 -3.912 1.00 90.56 220 ILE A C 1
ATOM 1737 O O . ILE A 1 220 ? -5.534 -6.566 -3.754 1.00 90.56 220 ILE A O 1
ATOM 1741 N N . THR A 1 221 ? -3.459 -6.041 -3.065 1.00 91.44 221 THR A N 1
ATOM 1742 C CA . THR A 1 221 ? -3.892 -5.360 -1.841 1.00 91.44 221 THR A CA 1
ATOM 1743 C C . THR A 1 221 ? -4.821 -4.187 -2.148 1.00 91.44 221 THR A C 1
ATOM 1745 O O . THR A 1 221 ? -5.854 -4.033 -1.499 1.00 91.44 221 THR A O 1
ATOM 1748 N N . PHE A 1 222 ? -4.505 -3.391 -3.178 1.00 91.75 222 PHE A N 1
ATOM 1749 C CA . PHE A 1 222 ? -5.369 -2.296 -3.621 1.00 91.75 222 PHE A CA 1
ATOM 1750 C C . PHE A 1 222 ? -6.737 -2.811 -4.079 1.00 91.75 222 PHE A C 1
ATOM 1752 O O . PHE A 1 222 ? -7.753 -2.310 -3.605 1.00 91.75 222 PHE A O 1
ATOM 1759 N N . PHE A 1 223 ? -6.785 -3.830 -4.943 1.00 89.38 223 PHE A N 1
ATOM 1760 C CA . PHE A 1 223 ? -8.050 -4.397 -5.419 1.00 89.38 223 PHE A CA 1
ATOM 1761 C C . PHE A 1 223 ? -8.882 -4.987 -4.286 1.00 89.38 223 PHE A C 1
ATOM 1763 O O . PHE A 1 223 ? -10.105 -4.841 -4.286 1.00 89.38 223 PHE A O 1
ATOM 1770 N N . GLY A 1 224 ? -8.237 -5.608 -3.299 1.00 88.69 224 GLY A N 1
ATOM 1771 C CA . GLY A 1 224 ? -8.932 -6.141 -2.140 1.00 88.69 224 GLY A CA 1
ATOM 1772 C C . GLY A 1 224 ? -9.567 -5.063 -1.264 1.00 88.69 224 GLY A C 1
ATOM 1773 O O . GLY A 1 224 ? -10.731 -5.186 -0.880 1.00 88.69 224 GLY A O 1
ATOM 1774 N N . LEU A 1 225 ? -8.842 -3.972 -1.008 1.00 89.69 225 LEU A N 1
ATOM 1775 C CA . LEU A 1 225 ? -9.378 -2.813 -0.290 1.00 89.69 225 LEU A CA 1
ATOM 1776 C C . LEU A 1 225 ? -10.466 -2.104 -1.109 1.00 89.69 225 LEU A C 1
ATOM 1778 O O . LEU A 1 225 ? -11.510 -1.751 -0.568 1.00 89.69 225 LEU A O 1
ATOM 1782 N N . TYR A 1 226 ? -10.270 -1.951 -2.421 1.00 87.38 226 TYR A N 1
ATOM 1783 C CA . TYR A 1 226 ? -11.245 -1.333 -3.320 1.00 87.38 226 TYR A CA 1
ATOM 1784 C C . TYR A 1 226 ? -12.558 -2.121 -3.392 1.00 87.38 226 TYR A C 1
ATOM 1786 O O . TYR A 1 226 ? -13.635 -1.529 -3.375 1.00 87.38 226 TYR A O 1
ATOM 1794 N N . ALA A 1 227 ? -12.492 -3.454 -3.398 1.00 86.06 227 ALA A N 1
ATOM 1795 C CA . ALA A 1 227 ? -13.681 -4.300 -3.359 1.00 86.06 227 ALA A CA 1
ATOM 1796 C C . ALA A 1 227 ? -14.521 -4.061 -2.092 1.00 86.06 227 ALA A C 1
ATOM 1798 O O . ALA A 1 227 ? -15.750 -4.085 -2.157 1.00 86.06 227 ALA A O 1
ATOM 1799 N N . LEU A 1 228 ? -13.877 -3.793 -0.949 1.00 85.56 228 LEU A N 1
ATOM 1800 C CA . LEU A 1 228 ? -14.579 -3.382 0.266 1.00 85.56 228 LEU A CA 1
ATOM 1801 C C . LEU A 1 228 ? -15.173 -1.973 0.133 1.00 85.56 228 LEU A C 1
ATOM 1803 O O . LEU A 1 228 ? -16.297 -1.761 0.579 1.00 85.56 228 LEU A O 1
ATOM 1807 N N . ILE A 1 229 ? -14.470 -1.029 -0.507 1.00 85.06 229 ILE A N 1
ATOM 1808 C CA . ILE A 1 229 ? -14.985 0.333 -0.740 1.00 85.06 229 ILE A CA 1
ATOM 1809 C C . ILE A 1 229 ? -16.283 0.262 -1.553 1.00 85.06 229 ILE A C 1
ATOM 1811 O O . ILE A 1 229 ? -17.302 0.794 -1.115 1.00 85.06 229 ILE A O 1
ATOM 1815 N N . GLU A 1 230 ? -16.274 -0.462 -2.674 1.00 81.44 230 GLU A N 1
ATOM 1816 C CA . GLU A 1 230 ? -17.462 -0.705 -3.506 1.00 81.44 230 GLU A CA 1
ATOM 1817 C C . GLU A 1 230 ? -18.591 -1.380 -2.711 1.00 81.44 230 GLU A C 1
ATOM 1819 O O . GLU A 1 230 ? -19.745 -0.956 -2.782 1.00 81.44 230 GLU A O 1
ATOM 1824 N N . ALA A 1 231 ? -18.269 -2.388 -1.891 1.00 79.75 231 ALA A N 1
ATOM 1825 C CA . ALA A 1 231 ? -19.261 -3.102 -1.086 1.00 79.75 231 ALA A CA 1
ATOM 1826 C C . ALA A 1 231 ? -19.912 -2.228 -0.000 1.00 79.75 231 ALA A C 1
ATOM 1828 O O . ALA A 1 231 ? -21.067 -2.455 0.351 1.00 79.75 231 ALA A O 1
ATOM 1829 N N . THR A 1 232 ? -19.204 -1.221 0.524 1.00 74.94 232 THR A N 1
ATOM 1830 C CA . THR A 1 232 ? -19.760 -0.295 1.526 1.00 74.94 232 THR A CA 1
ATOM 1831 C C . THR A 1 232 ? -20.737 0.734 0.946 1.00 74.94 232 THR A C 1
ATOM 1833 O O . THR A 1 232 ? -21.303 1.514 1.707 1.00 74.94 232 THR A O 1
ATOM 1836 N N . GLY A 1 233 ? -20.964 0.752 -0.376 1.00 60.44 233 GLY A N 1
ATOM 1837 C CA . GLY A 1 233 ? -22.074 1.472 -1.020 1.00 60.44 233 GLY A CA 1
ATOM 1838 C C . GLY A 1 233 ? -22.049 3.003 -0.906 1.00 60.44 233 GLY A C 1
ATOM 1839 O O . GLY A 1 233 ? -22.976 3.672 -1.362 1.00 60.44 233 GLY A O 1
ATOM 1840 N N . THR A 1 234 ? -20.998 3.582 -0.326 1.00 57.56 234 THR A N 1
ATOM 1841 C CA . THR A 1 234 ? -20.843 5.028 -0.142 1.00 57.56 234 THR A CA 1
ATOM 1842 C C . THR A 1 234 ? -20.433 5.678 -1.465 1.00 57.56 234 THR A C 1
ATOM 1844 O O . THR A 1 234 ? -19.256 5.931 -1.730 1.00 57.56 234 THR A O 1
ATOM 1847 N N . ARG A 1 235 ? -21.428 5.918 -2.333 1.00 51.66 235 ARG A N 1
ATOM 1848 C CA . ARG A 1 235 ? -21.305 6.714 -3.565 1.00 51.66 235 ARG A CA 1
ATOM 1849 C C . ARG A 1 235 ? -21.053 8.180 -3.213 1.00 51.66 235 ARG A C 1
ATOM 1851 O O . ARG A 1 235 ? -21.968 8.995 -3.231 1.00 51.66 235 ARG A O 1
ATOM 1858 N N . ASP A 1 236 ? -19.813 8.524 -2.900 1.00 49.28 236 ASP A N 1
ATOM 1859 C CA . ASP A 1 236 ? -19.445 9.917 -2.674 1.00 49.28 236 ASP A CA 1
ATOM 1860 C C . ASP A 1 236 ? -19.133 10.618 -4.004 1.00 49.28 236 ASP A C 1
ATOM 1862 O O . ASP A 1 236 ? -18.114 10.390 -4.660 1.00 49.28 236 ASP A O 1
ATOM 1866 N N . THR A 1 237 ? -20.034 11.519 -4.378 1.00 44.91 237 THR A N 1
ATOM 1867 C CA . THR A 1 237 ? -20.065 12.309 -5.615 1.00 44.91 237 THR A CA 1
ATOM 1868 C C . THR A 1 237 ? -19.054 13.462 -5.668 1.00 44.91 237 THR A C 1
ATOM 1870 O O . THR A 1 237 ? -18.968 14.130 -6.691 1.00 44.91 237 THR A O 1
ATOM 1873 N N . VAL A 1 238 ? -18.261 13.722 -4.620 1.00 41.31 238 VAL A N 1
ATOM 1874 C CA . VAL A 1 238 ? -17.477 14.979 -4.539 1.00 41.31 238 VAL A CA 1
ATOM 1875 C C . VAL A 1 238 ? -15.959 14.783 -4.650 1.00 41.31 238 VAL A C 1
ATOM 1877 O O . VAL A 1 238 ? -15.319 15.526 -5.385 1.00 41.31 238 VAL A O 1
ATOM 1880 N N . ALA A 1 239 ? -15.364 13.766 -4.014 1.00 44.38 239 ALA A N 1
ATOM 1881 C CA . ALA A 1 239 ? -13.942 13.437 -4.234 1.00 44.38 239 ALA A CA 1
ATOM 1882 C C . ALA A 1 239 ? -13.735 12.540 -5.470 1.00 44.38 239 ALA A C 1
ATOM 1884 O O . ALA A 1 239 ? -12.695 12.591 -6.119 1.00 44.38 239 ALA A O 1
ATOM 1885 N N . PHE A 1 240 ? -14.756 11.746 -5.808 1.00 47.53 240 PHE A N 1
ATOM 1886 C CA . PHE A 1 240 ? -14.735 10.765 -6.893 1.00 47.53 240 PHE A CA 1
ATOM 1887 C C . PHE A 1 240 ? -15.773 11.036 -7.992 1.00 47.53 240 PHE A C 1
ATOM 1889 O O . PHE A 1 240 ? -15.743 10.362 -9.012 1.00 47.53 240 PHE A O 1
ATOM 1896 N N . GLY A 1 241 ? -16.682 12.010 -7.848 1.00 41.28 241 GLY A N 1
ATOM 1897 C CA . GLY A 1 241 ? -17.742 12.229 -8.849 1.00 41.28 241 GLY A CA 1
ATOM 1898 C C . GLY A 1 241 ? -17.324 12.991 -10.108 1.00 41.28 241 GLY A C 1
ATOM 1899 O O . GLY A 1 241 ? -18.067 12.986 -11.084 1.00 41.28 241 GLY A O 1
ATOM 1900 N N . LEU A 1 242 ? -16.122 13.577 -10.142 1.00 41.62 242 LEU A N 1
ATOM 1901 C CA . LEU A 1 242 ? -15.522 14.104 -11.378 1.00 41.62 242 LEU A CA 1
ATOM 1902 C C . LEU A 1 242 ? -14.853 13.010 -12.232 1.00 41.62 242 LEU A C 1
ATOM 1904 O O . LEU A 1 242 ? -14.502 13.256 -13.384 1.00 41.62 242 LEU A O 1
ATOM 1908 N N . VAL A 1 243 ? -14.677 11.808 -11.678 1.00 56.25 243 VAL A N 1
ATOM 1909 C CA . VAL A 1 243 ? -13.703 10.816 -12.133 1.00 56.25 243 VAL A CA 1
ATOM 1910 C C . VAL A 1 243 ? -14.401 9.472 -12.348 1.00 56.25 243 VAL A C 1
ATOM 1912 O O . VAL A 1 243 ? -15.099 8.977 -11.466 1.00 56.25 243 VAL A O 1
ATOM 1915 N N . ARG A 1 244 ? -14.213 8.826 -13.507 1.00 65.12 244 ARG A N 1
ATOM 1916 C CA . ARG A 1 244 ? -14.771 7.485 -13.782 1.00 65.12 244 ARG A CA 1
ATOM 1917 C C . ARG A 1 244 ? -13.983 6.400 -13.034 1.00 65.12 244 ARG A C 1
ATOM 1919 O O . ARG A 1 244 ? -13.397 5.515 -13.651 1.00 65.12 244 ARG A O 1
ATOM 1926 N N . LEU A 1 245 ? -13.965 6.460 -11.704 1.00 73.00 245 LEU A N 1
ATOM 1927 C CA . LEU A 1 245 ? -13.142 5.604 -10.847 1.00 73.00 245 LEU A CA 1
ATOM 1928 C C . LEU A 1 245 ? -13.363 4.100 -11.095 1.00 73.00 245 LEU A C 1
ATOM 1930 O O . LEU A 1 245 ? -12.367 3.407 -11.296 1.00 73.00 245 LEU A O 1
ATOM 1934 N N . PRO A 1 246 ? -14.605 3.579 -11.214 1.00 78.44 246 PRO A N 1
ATOM 1935 C CA . PRO A 1 246 ? -14.800 2.159 -11.505 1.00 78.44 246 PRO A CA 1
ATOM 1936 C C . PRO A 1 246 ? -14.203 1.749 -12.856 1.00 78.44 246 PRO A C 1
ATOM 1938 O O . PRO A 1 246 ? -13.686 0.644 -13.001 1.00 78.44 246 PRO A O 1
ATOM 1941 N N . MET A 1 247 ? -14.241 2.644 -13.850 1.00 79.56 247 MET A N 1
ATOM 1942 C CA . MET A 1 247 ? -13.625 2.407 -15.155 1.00 79.56 247 MET A CA 1
ATOM 1943 C C . MET A 1 247 ? -12.101 2.419 -15.052 1.00 79.56 247 MET A C 1
ATOM 1945 O O . MET A 1 247 ? -11.452 1.516 -15.568 1.00 79.56 247 MET A O 1
ATOM 1949 N N . ALA A 1 248 ? -11.530 3.392 -14.340 1.00 84.44 248 ALA A N 1
ATOM 1950 C CA . ALA A 1 248 ? -10.091 3.474 -14.120 1.00 84.44 248 ALA A CA 1
ATOM 1951 C C . ALA A 1 248 ? -9.550 2.243 -13.382 1.00 84.44 248 ALA A C 1
ATOM 1953 O O . ALA A 1 248 ? -8.513 1.717 -13.766 1.00 84.44 248 ALA A O 1
ATOM 1954 N N . VAL A 1 249 ? -10.275 1.724 -12.388 1.00 85.69 249 VAL A N 1
ATOM 1955 C CA . VAL A 1 249 ? -9.893 0.501 -11.666 1.00 85.69 249 VAL A CA 1
ATOM 1956 C C . VAL A 1 249 ? -10.002 -0.743 -12.553 1.00 85.69 249 VAL A C 1
ATOM 1958 O O . VAL A 1 249 ? -9.129 -1.607 -12.499 1.00 85.69 249 VAL A O 1
ATOM 1961 N N . ARG A 1 250 ? -11.014 -0.836 -13.426 1.00 85.56 250 ARG A N 1
ATOM 1962 C CA . ARG A 1 250 ? -11.100 -1.921 -14.423 1.00 85.56 250 ARG A CA 1
ATOM 1963 C C . ARG A 1 250 ? -9.955 -1.859 -15.433 1.00 85.56 250 ARG A C 1
ATOM 1965 O O . ARG A 1 250 ? -9.362 -2.891 -15.733 1.00 85.56 250 ARG A O 1
ATOM 1972 N N . LEU A 1 251 ? -9.619 -0.665 -15.922 1.00 88.12 251 LEU A N 1
ATOM 1973 C CA . LEU A 1 251 ? -8.481 -0.468 -16.822 1.00 88.12 251 LEU A CA 1
ATOM 1974 C C . LEU A 1 251 ? -7.143 -0.705 -16.124 1.00 88.12 251 LEU A C 1
ATOM 1976 O O . LEU A 1 251 ? -6.232 -1.209 -16.767 1.00 88.12 251 LEU A O 1
ATOM 1980 N N . LEU A 1 252 ? -7.038 -0.418 -14.823 1.00 89.44 252 LEU A N 1
ATOM 1981 C CA . LEU A 1 252 ? -5.888 -0.805 -14.008 1.00 89.44 252 LEU A CA 1
ATOM 1982 C C . LEU A 1 252 ? -5.772 -2.332 -13.940 1.00 89.44 252 LEU A C 1
ATOM 1984 O O . LEU A 1 252 ? -4.697 -2.870 -14.152 1.00 89.44 252 LEU A O 1
ATOM 1988 N N . ALA A 1 253 ? -6.866 -3.056 -13.687 1.00 88.38 253 ALA A N 1
ATOM 1989 C CA . ALA A 1 253 ? -6.832 -4.521 -13.643 1.00 88.38 253 ALA A CA 1
ATOM 1990 C C . ALA A 1 253 ? -6.417 -5.110 -14.999 1.00 88.38 253 ALA A C 1
ATOM 1992 O O . ALA A 1 253 ? -5.573 -6.004 -15.064 1.00 88.38 253 ALA A O 1
ATOM 1993 N N . PHE A 1 254 ? -6.973 -4.563 -16.083 1.00 88.00 254 PHE A N 1
ATOM 1994 C CA . PHE A 1 254 ? -6.607 -4.930 -17.445 1.00 88.00 254 PHE A CA 1
ATOM 1995 C C . PHE A 1 254 ? -5.134 -4.626 -17.746 1.00 88.00 254 PHE A C 1
ATOM 1997 O O . PHE A 1 254 ? -4.431 -5.498 -18.258 1.00 88.00 254 PHE A O 1
ATOM 2004 N N . SER A 1 255 ? -4.641 -3.433 -17.391 1.00 89.81 255 SER A N 1
ATOM 2005 C CA . SER A 1 255 ? -3.242 -3.065 -17.614 1.00 89.81 255 SER A CA 1
ATOM 2006 C C . SER A 1 255 ? -2.306 -3.986 -16.828 1.00 89.81 255 SER A C 1
ATOM 2008 O O . SER A 1 255 ? -1.360 -4.508 -17.413 1.00 89.81 255 SER A O 1
ATOM 2010 N N . MET A 1 256 ? -2.618 -4.310 -15.569 1.00 89.25 256 MET A N 1
ATOM 2011 C CA . MET A 1 256 ? -1.832 -5.252 -14.762 1.00 89.25 256 MET A CA 1
ATOM 2012 C C . MET A 1 256 ? -1.791 -6.662 -15.348 1.00 89.25 256 MET A C 1
ATOM 2014 O O . MET A 1 256 ? -0.717 -7.252 -15.426 1.00 89.25 256 MET A O 1
ATOM 2018 N N . LEU A 1 257 ? -2.923 -7.190 -15.821 1.00 87.06 257 LEU A N 1
ATOM 2019 C CA . LEU A 1 257 ? -2.950 -8.496 -16.484 1.00 87.06 257 LEU A CA 1
ATOM 2020 C C . LEU A 1 257 ? -2.138 -8.470 -17.789 1.00 87.06 257 LEU A C 1
ATOM 2022 O O . LEU A 1 257 ? -1.403 -9.404 -18.101 1.00 87.06 257 LEU A O 1
ATOM 2026 N N . SER A 1 258 ? -2.233 -7.375 -18.545 1.00 86.62 258 SER A N 1
ATOM 2027 C CA . SER A 1 258 ? -1.520 -7.234 -19.812 1.00 86.62 258 SER A CA 1
ATOM 2028 C C . SER A 1 258 ? 0.000 -7.111 -19.653 1.00 86.62 258 SER A C 1
ATOM 2030 O O . SER A 1 258 ? 0.727 -7.424 -20.592 1.00 86.62 258 SER A O 1
ATOM 2032 N N . LEU A 1 259 ? 0.503 -6.734 -18.468 1.00 85.38 259 LEU A N 1
ATOM 2033 C CA . LEU A 1 259 ? 1.944 -6.690 -18.205 1.00 85.38 259 LEU A CA 1
ATOM 2034 C C . LEU A 1 259 ? 2.600 -8.056 -18.391 1.00 85.38 259 LEU A C 1
ATOM 2036 O O . LEU A 1 259 ? 3.714 -8.109 -18.895 1.00 85.38 259 LEU A O 1
ATOM 2040 N N . TYR A 1 260 ? 1.906 -9.157 -18.100 1.00 81.62 260 TYR A N 1
ATOM 2041 C CA . TYR A 1 260 ? 2.430 -10.503 -18.342 1.00 81.62 260 TYR A CA 1
ATOM 2042 C C . TYR A 1 260 ? 2.796 -10.743 -19.813 1.00 81.62 260 TYR A C 1
ATOM 2044 O O . TYR A 1 260 ? 3.793 -11.406 -20.092 1.00 81.62 260 TYR A O 1
ATOM 2052 N N . TRP A 1 261 ? 2.073 -10.128 -20.753 1.00 80.75 261 TRP A N 1
ATOM 2053 C CA . TRP A 1 261 ? 2.383 -10.220 -22.181 1.00 80.75 261 TRP A CA 1
ATOM 2054 C C . TRP A 1 261 ? 3.665 -9.486 -22.562 1.00 80.75 261 TRP A C 1
ATOM 2056 O O . TRP A 1 261 ? 4.380 -9.959 -23.435 1.00 80.75 261 TRP A O 1
ATOM 2066 N N . PHE A 1 262 ? 4.010 -8.385 -21.883 1.00 75.56 262 PHE A N 1
ATOM 2067 C CA . PHE A 1 262 ? 5.264 -7.662 -22.136 1.00 75.56 262 PHE A CA 1
ATOM 2068 C C . PHE A 1 262 ? 6.509 -8.476 -21.775 1.00 75.56 262 PHE A C 1
ATOM 2070 O O . PHE A 1 262 ? 7.588 -8.201 -22.309 1.00 75.56 262 PHE A O 1
ATOM 2077 N N . PHE A 1 263 ? 6.364 -9.491 -20.924 1.00 70.94 263 PHE A N 1
ATOM 2078 C CA . PHE A 1 263 ? 7.454 -10.371 -20.504 1.00 70.94 263 PHE A CA 1
ATOM 2079 C C . PHE A 1 263 ? 7.318 -11.798 -21.051 1.00 70.94 263 PHE A C 1
ATOM 2081 O O . PHE A 1 263 ? 8.215 -12.614 -20.847 1.00 70.94 263 PHE A O 1
ATOM 2088 N N . ALA A 1 264 ? 6.249 -12.094 -21.794 1.00 67.69 264 ALA A N 1
ATOM 2089 C CA . ALA A 1 264 ? 6.061 -13.375 -22.456 1.00 67.69 264 ALA A CA 1
ATOM 2090 C C . ALA A 1 264 ? 6.794 -13.412 -23.811 1.00 67.69 264 ALA A C 1
ATOM 2092 O O . ALA A 1 264 ? 6.434 -12.709 -24.753 1.00 67.69 264 ALA A O 1
ATOM 2093 N N . GLY A 1 265 ? 7.809 -14.277 -23.916 1.00 58.12 265 GLY A N 1
ATOM 2094 C CA . GLY A 1 265 ? 8.397 -14.785 -25.166 1.00 58.12 265 GLY A CA 1
ATOM 2095 C C . GLY A 1 265 ? 9.059 -13.762 -26.103 1.00 58.12 265 GLY A C 1
ATOM 2096 O O . GLY A 1 265 ? 10.278 -13.717 -26.212 1.00 58.12 265 GLY A O 1
ATOM 2097 N N . ALA A 1 266 ? 8.265 -12.972 -26.826 1.00 56.00 266 ALA A N 1
ATOM 2098 C CA . ALA A 1 266 ? 8.690 -12.197 -27.996 1.00 56.00 266 ALA A CA 1
ATOM 2099 C C . ALA A 1 266 ? 9.029 -10.726 -27.682 1.00 56.00 266 ALA A C 1
ATOM 2101 O O . ALA A 1 266 ? 10.028 -10.183 -28.152 1.00 56.00 266 ALA A O 1
ATOM 2102 N N . SER A 1 267 ? 8.237 -10.057 -26.849 1.00 56.59 267 SER A N 1
ATOM 2103 C CA . SER A 1 267 ? 8.351 -8.611 -26.571 1.00 56.59 267 SER A CA 1
ATOM 2104 C C . SER A 1 267 ? 9.616 -8.206 -25.802 1.00 56.59 267 SER A C 1
ATOM 2106 O O . SER A 1 267 ? 10.031 -7.046 -25.852 1.00 56.59 267 SER A O 1
ATOM 2108 N N . GLY A 1 268 ? 10.256 -9.149 -25.105 1.00 59.19 268 GLY A N 1
ATOM 2109 C CA . GLY A 1 268 ? 11.558 -8.946 -24.458 1.00 59.19 268 GLY A CA 1
ATOM 2110 C C . GLY A 1 268 ? 12.752 -9.000 -25.418 1.00 59.19 268 GLY A C 1
ATOM 2111 O O . GLY A 1 268 ? 13.839 -8.532 -25.064 1.00 59.19 268 GLY A O 1
ATOM 2112 N N . LEU A 1 269 ? 12.547 -9.553 -26.619 1.00 62.62 269 LEU A N 1
ATOM 2113 C CA . LEU A 1 269 ? 13.583 -9.819 -27.619 1.00 62.62 269 LEU A CA 1
ATOM 2114 C C . LEU A 1 269 ? 13.528 -8.838 -28.799 1.00 62.62 269 LEU A C 1
ATOM 2116 O O . LEU A 1 269 ? 14.569 -8.534 -29.376 1.00 62.62 269 LEU A O 1
ATOM 2120 N N . PHE A 1 270 ? 12.345 -8.313 -29.135 1.00 71.62 270 PHE A N 1
ATOM 2121 C CA . PHE A 1 270 ? 12.169 -7.404 -30.270 1.00 71.62 270 PHE A CA 1
ATOM 2122 C C . PHE A 1 270 ? 12.323 -5.922 -29.900 1.00 71.62 270 PHE A C 1
ATOM 2124 O O . PHE A 1 270 ? 11.840 -5.445 -28.866 1.00 71.62 270 PHE A O 1
ATOM 2131 N N . PHE A 1 271 ? 12.965 -5.181 -30.803 1.00 76.50 271 PHE A N 1
ATOM 2132 C CA . PHE A 1 271 ? 13.085 -3.728 -30.741 1.00 76.50 271 PHE A CA 1
ATOM 2133 C C . PHE A 1 271 ? 11.870 -3.041 -31.366 1.00 76.50 271 PHE A C 1
ATOM 2135 O O . PHE A 1 271 ? 11.186 -3.599 -32.229 1.00 76.50 271 PHE A O 1
ATOM 2142 N N . VAL A 1 272 ? 11.609 -1.812 -30.930 1.00 78.62 272 VAL A N 1
ATOM 2143 C CA . VAL A 1 272 ? 10.615 -0.942 -31.556 1.00 78.62 272 VAL A CA 1
ATOM 2144 C C . VAL A 1 272 ? 11.149 -0.523 -32.934 1.00 78.62 272 VAL A C 1
ATOM 2146 O O . VAL A 1 272 ? 12.274 -0.017 -33.012 1.00 78.62 272 VAL A O 1
ATOM 2149 N N . PRO A 1 273 ? 10.388 -0.721 -34.030 1.00 77.31 273 PRO A N 1
ATOM 2150 C CA . PRO A 1 273 ? 10.809 -0.286 -35.360 1.00 77.31 273 PRO A CA 1
ATOM 2151 C C . PRO A 1 273 ? 11.202 1.198 -35.364 1.00 77.31 273 PRO A C 1
ATOM 2153 O O . PRO A 1 273 ? 10.454 2.040 -34.874 1.00 77.31 273 PRO A O 1
ATOM 2156 N N . GLY A 1 274 ? 12.389 1.518 -35.888 1.00 74.50 274 GLY A N 1
ATOM 2157 C CA . GLY A 1 274 ? 12.934 2.883 -35.908 1.00 74.50 274 GLY A CA 1
ATOM 2158 C C . GLY A 1 274 ? 13.737 3.301 -34.666 1.00 74.50 274 GLY A C 1
ATOM 2159 O O . GLY A 1 274 ? 14.376 4.347 -34.705 1.00 74.50 274 GLY A O 1
ATOM 2160 N N . LEU A 1 275 ? 13.770 2.495 -33.594 1.00 74.81 275 LEU A N 1
ATOM 2161 C CA . LEU A 1 275 ? 14.553 2.755 -32.375 1.00 74.81 275 LEU A CA 1
ATOM 2162 C C . LEU A 1 275 ? 15.320 1.490 -31.934 1.00 74.81 275 LEU A C 1
ATOM 2164 O O . LEU A 1 275 ? 14.875 0.779 -31.030 1.00 74.81 275 LEU A O 1
ATOM 2168 N N . PRO A 1 276 ? 16.497 1.195 -32.521 1.00 66.44 276 PRO A N 1
ATOM 2169 C CA . PRO A 1 276 ? 17.229 -0.058 -32.287 1.00 66.44 276 PRO A CA 1
ATOM 2170 C C . PRO A 1 276 ? 17.758 -0.235 -30.851 1.00 66.44 276 PRO A C 1
ATOM 2172 O O . PRO A 1 276 ? 18.228 -1.312 -30.506 1.00 66.44 276 PRO A O 1
ATOM 2175 N N . GLY A 1 277 ? 17.683 0.794 -29.998 1.00 71.00 277 GLY A N 1
ATOM 2176 C CA . GLY A 1 277 ? 18.012 0.710 -28.569 1.00 71.00 277 GLY A CA 1
ATOM 2177 C C . GLY A 1 277 ? 16.813 0.439 -27.648 1.00 71.00 277 GLY A C 1
ATOM 2178 O O . GLY A 1 277 ? 17.008 0.140 -26.468 1.00 71.00 277 GLY A O 1
ATOM 2179 N N . LEU A 1 278 ? 15.575 0.549 -28.150 1.00 77.44 278 LEU A N 1
ATOM 2180 C CA . LEU A 1 278 ? 14.353 0.495 -27.343 1.00 77.44 278 LEU A CA 1
ATOM 2181 C C . LEU A 1 278 ? 13.623 -0.837 -27.550 1.00 77.44 278 LEU A C 1
ATOM 2183 O O . LEU A 1 278 ? 13.185 -1.150 -28.653 1.00 77.44 278 LEU A O 1
ATOM 2187 N N . ARG A 1 279 ? 13.462 -1.622 -26.481 1.00 79.44 279 ARG A N 1
ATOM 2188 C CA . ARG A 1 279 ? 12.718 -2.893 -26.515 1.00 79.44 279 ARG A CA 1
ATOM 2189 C C . ARG A 1 279 ? 11.246 -2.677 -26.181 1.00 79.44 279 ARG A C 1
ATOM 2191 O O . ARG A 1 279 ? 10.935 -1.843 -25.331 1.00 79.44 279 ARG A O 1
ATOM 2198 N N . TRP A 1 280 ? 10.356 -3.484 -26.760 1.00 79.06 280 TRP A N 1
ATOM 2199 C CA . TRP A 1 280 ? 8.917 -3.434 -26.451 1.00 79.06 280 TRP A CA 1
ATOM 2200 C C . TRP A 1 280 ? 8.628 -3.625 -24.960 1.00 79.06 280 TRP A C 1
ATOM 2202 O O . TRP A 1 280 ? 7.794 -2.917 -24.401 1.00 79.06 280 TRP A O 1
ATOM 2212 N N . ALA A 1 281 ? 9.382 -4.501 -24.291 1.00 77.62 281 ALA A N 1
ATOM 2213 C CA . ALA A 1 281 ? 9.294 -4.698 -22.846 1.00 77.62 281 ALA A CA 1
ATOM 2214 C C . ALA A 1 281 ? 9.505 -3.414 -22.020 1.00 77.62 281 ALA A C 1
ATOM 2216 O O . ALA A 1 281 ? 9.000 -3.333 -20.910 1.00 77.62 281 ALA A O 1
ATOM 2217 N N . TYR A 1 282 ? 10.213 -2.394 -22.524 1.00 80.44 282 TYR A N 1
ATOM 2218 C CA . TYR A 1 282 ? 10.458 -1.163 -21.757 1.00 80.44 282 TYR A CA 1
ATOM 2219 C C . TYR A 1 282 ? 9.223 -0.259 -21.688 1.00 80.44 282 TYR A C 1
ATOM 2221 O O . TYR A 1 282 ? 9.124 0.569 -20.787 1.00 80.44 282 TYR A O 1
ATOM 2229 N N . LEU A 1 283 ? 8.254 -0.442 -22.590 1.00 83.69 283 LEU A N 1
ATOM 2230 C CA . LEU A 1 283 ? 6.989 0.297 -22.585 1.00 83.69 283 LEU A CA 1
ATOM 2231 C C . LEU A 1 283 ? 6.019 -0.192 -21.501 1.00 83.69 283 LEU A C 1
ATOM 2233 O O . LEU A 1 283 ? 4.994 0.449 -21.273 1.00 83.69 283 LEU A O 1
ATOM 2237 N N . SER A 1 284 ? 6.335 -1.294 -20.817 1.00 83.19 284 SER A N 1
ATOM 2238 C CA . SER A 1 284 ? 5.471 -1.912 -19.812 1.00 83.19 284 SER A CA 1
ATOM 2239 C C . SER A 1 284 ? 5.106 -0.937 -18.685 1.00 83.19 284 SER A C 1
ATOM 2241 O O . SER A 1 284 ? 3.934 -0.800 -18.345 1.00 83.19 284 SER A O 1
ATOM 2243 N N . GLY A 1 285 ? 6.076 -0.180 -18.161 1.00 82.12 285 GLY A N 1
ATOM 2244 C CA . GLY A 1 285 ? 5.839 0.821 -17.119 1.00 82.12 285 GLY A CA 1
ATOM 2245 C C . GLY A 1 285 ? 4.944 1.973 -17.580 1.00 82.12 285 GLY A C 1
ATOM 2246 O O . GLY A 1 285 ? 4.087 2.426 -16.827 1.00 82.12 285 GLY A O 1
ATOM 2247 N N . LEU A 1 286 ? 5.075 2.413 -18.833 1.00 87.06 286 LEU A N 1
ATOM 2248 C CA . LEU A 1 286 ? 4.188 3.429 -19.403 1.00 87.06 286 LEU A CA 1
ATOM 2249 C C . LEU A 1 286 ? 2.765 2.875 -19.576 1.00 87.06 286 LEU A C 1
ATOM 2251 O O . LEU A 1 286 ? 1.787 3.518 -19.190 1.00 87.06 286 LEU A O 1
ATOM 2255 N N . TRP A 1 287 ? 2.645 1.664 -20.115 1.00 88.06 287 TRP A N 1
ATOM 2256 C CA . TRP A 1 287 ? 1.368 0.996 -20.353 1.00 88.06 287 TRP A CA 1
ATOM 2257 C C . TRP A 1 287 ? 0.594 0.724 -19.056 1.00 88.06 287 TRP A C 1
ATOM 2259 O O . TRP A 1 287 ? -0.613 0.964 -18.991 1.00 88.06 287 TRP A O 1
ATOM 2269 N N . ALA A 1 288 ? 1.299 0.302 -18.000 1.00 85.81 288 ALA A N 1
ATOM 2270 C CA . ALA A 1 288 ? 0.734 0.018 -16.682 1.00 85.81 288 ALA A CA 1
ATOM 2271 C C . ALA A 1 288 ? -0.121 1.176 -16.142 1.00 85.81 288 ALA A C 1
ATOM 2273 O O . ALA A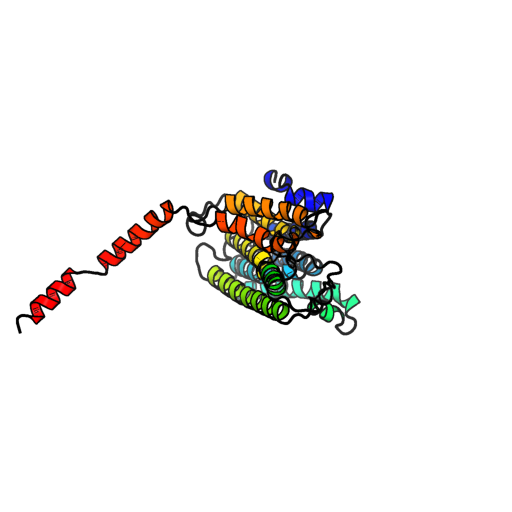 1 288 ? -1.209 0.945 -15.605 1.00 85.81 288 ALA A O 1
ATOM 2274 N N . TRP A 1 289 ? 0.365 2.412 -16.307 1.00 87.06 289 TRP A N 1
ATOM 2275 C CA . TRP A 1 289 ? -0.178 3.596 -15.639 1.00 87.06 289 TRP A CA 1
ATOM 2276 C C . TRP A 1 289 ? -0.941 4.549 -16.565 1.00 87.06 289 TRP A C 1
ATOM 2278 O O . TRP A 1 289 ? -1.834 5.250 -16.101 1.00 87.06 289 TRP A O 1
ATOM 2288 N N . THR A 1 290 ? -0.669 4.571 -17.871 1.00 86.75 290 THR A N 1
ATOM 2289 C CA . THR A 1 290 ? -1.365 5.478 -18.808 1.00 86.75 290 THR A CA 1
ATOM 2290 C C . THR A 1 290 ? -2.848 5.149 -18.968 1.00 86.75 290 THR A C 1
ATOM 2292 O O . THR A 1 290 ? -3.681 6.043 -18.844 1.00 86.75 290 THR A O 1
ATOM 2295 N N . LEU A 1 291 ? -3.203 3.878 -19.180 1.00 84.50 291 LEU A N 1
ATOM 2296 C CA . LEU A 1 291 ? -4.597 3.443 -19.344 1.00 84.50 291 LEU A CA 1
ATOM 2297 C C . LEU A 1 291 ? -5.524 3.843 -18.181 1.00 84.50 291 LEU A C 1
ATOM 2299 O O . LEU A 1 291 ? -6.565 4.452 -18.444 1.00 84.50 291 LEU A O 1
ATOM 2303 N N . PRO A 1 292 ? -5.193 3.551 -16.905 1.00 84.44 292 PRO A N 1
ATOM 2304 C CA . PRO A 1 292 ? -6.041 3.967 -15.796 1.00 84.44 292 PRO A CA 1
ATOM 2305 C C . PRO A 1 292 ? -6.102 5.492 -15.663 1.00 84.44 292 PRO A C 1
ATOM 2307 O O . PRO A 1 292 ? -7.184 6.015 -15.416 1.00 84.44 292 PRO A O 1
ATOM 2310 N N . LEU A 1 293 ? -4.996 6.216 -15.887 1.00 83.88 293 LEU A N 1
ATOM 2311 C CA . LEU A 1 293 ? -4.969 7.683 -15.814 1.00 83.88 293 LEU A CA 1
ATOM 2312 C C . LEU A 1 293 ? -5.837 8.344 -16.895 1.00 83.88 293 LEU A C 1
ATOM 2314 O O . LEU A 1 293 ? -6.546 9.303 -16.599 1.00 83.88 293 LEU A O 1
ATOM 2318 N N . LEU A 1 294 ? -5.852 7.806 -18.119 1.00 81.50 294 LEU A N 1
ATOM 2319 C CA . LEU A 1 294 ? -6.717 8.290 -19.201 1.00 81.50 294 LEU A CA 1
ATOM 2320 C C . LEU A 1 294 ? -8.205 8.165 -18.850 1.00 81.50 294 LEU A C 1
ATOM 2322 O O . LEU A 1 294 ? -8.995 9.036 -19.202 1.00 81.50 294 LEU A O 1
ATOM 2326 N N . ALA A 1 295 ? -8.599 7.126 -18.110 1.00 78.44 295 ALA A N 1
ATOM 2327 C CA . ALA A 1 295 ? -9.979 6.984 -17.642 1.00 78.44 295 ALA A CA 1
ATOM 2328 C C . ALA A 1 295 ? -10.360 7.964 -16.526 1.00 78.44 295 ALA A C 1
ATOM 2330 O O . ALA A 1 295 ? -11.552 8.211 -16.321 1.00 78.44 295 ALA A O 1
ATOM 2331 N N . LEU A 1 296 ? -9.379 8.522 -15.809 1.00 73.38 296 LEU A N 1
ATOM 2332 C CA . LEU A 1 296 ? -9.620 9.582 -14.830 1.00 73.38 296 LEU A CA 1
ATOM 2333 C C . LEU A 1 296 ? -9.836 10.947 -15.502 1.00 73.38 296 LEU A C 1
ATOM 2335 O O . LEU A 1 296 ? -10.309 11.868 -14.837 1.00 73.38 296 LEU A O 1
ATOM 2339 N N . TRP A 1 297 ? -9.518 11.085 -16.797 1.00 66.94 297 TRP A N 1
ATOM 2340 C CA . TRP A 1 297 ? -9.716 12.329 -17.533 1.00 66.94 297 TRP A CA 1
ATOM 2341 C C . TRP A 1 297 ? -11.216 12.652 -17.641 1.00 66.94 297 TRP A C 1
ATOM 2343 O O . TRP A 1 297 ? -11.985 11.835 -18.165 1.00 66.94 297 TRP A O 1
ATOM 2353 N N . PRO A 1 298 ? -11.675 13.819 -17.152 1.00 60.94 298 PRO A N 1
ATOM 2354 C CA . PRO A 1 298 ? -13.082 14.172 -17.234 1.00 60.94 298 PRO A CA 1
ATOM 2355 C C . PRO A 1 298 ? -13.483 14.331 -18.709 1.00 60.94 298 PRO A C 1
ATOM 2357 O O . PRO A 1 298 ? -12.734 14.925 -19.490 1.00 60.94 298 PRO A O 1
ATOM 2360 N N . PRO A 1 299 ? -14.665 13.843 -19.129 1.00 58.59 299 PRO A N 1
ATOM 2361 C CA . PRO A 1 299 ? -15.168 14.165 -20.456 1.00 58.59 299 PRO A CA 1
ATOM 2362 C C . PRO A 1 299 ? -15.280 15.691 -20.573 1.00 58.59 299 PRO A C 1
ATOM 2364 O O . PRO A 1 299 ? -15.729 16.353 -19.636 1.00 58.59 299 PRO A O 1
ATOM 2367 N N . LEU A 1 300 ? -14.879 16.252 -21.720 1.00 53.22 300 LEU A N 1
ATOM 2368 C CA . LEU A 1 300 ? -14.881 17.702 -21.994 1.00 53.22 300 LEU A CA 1
ATOM 2369 C C . LEU A 1 300 ? -16.226 18.384 -21.662 1.00 53.22 300 LEU A C 1
ATOM 2371 O O . LEU A 1 300 ? -16.269 19.572 -21.350 1.00 53.22 300 LEU A O 1
ATOM 2375 N N . THR A 1 301 ? -17.321 17.623 -21.663 1.00 52.72 301 THR A N 1
ATOM 2376 C CA . THR A 1 301 ? -18.667 18.050 -21.265 1.00 52.72 301 THR A CA 1
ATOM 2377 C C . THR A 1 301 ? -18.778 18.452 -19.787 1.00 52.72 301 THR A C 1
ATOM 2379 O O . THR A 1 301 ? -19.474 19.413 -19.476 1.00 52.72 301 THR A O 1
ATOM 2382 N N . ASN A 1 302 ? -18.060 17.785 -18.876 1.00 55.00 302 ASN A N 1
ATOM 2383 C CA . ASN A 1 302 ? -18.089 18.080 -17.436 1.00 55.00 302 ASN A CA 1
ATOM 2384 C C . ASN A 1 302 ? -17.255 19.319 -17.072 1.00 55.00 302 ASN A C 1
ATOM 2386 O O . ASN A 1 302 ? -17.553 19.994 -16.089 1.00 55.00 302 ASN A O 1
ATOM 2390 N N . LEU A 1 303 ? -16.242 19.653 -17.881 1.00 53.59 303 LEU A N 1
ATOM 2391 C CA . LEU A 1 303 ? -15.440 20.866 -17.699 1.00 53.59 303 LEU A CA 1
ATOM 2392 C C . LEU A 1 303 ? -16.257 22.139 -17.969 1.00 53.59 303 LEU A C 1
ATOM 2394 O O . LEU A 1 303 ? -16.062 23.131 -17.275 1.00 53.59 303 LEU A O 1
ATOM 2398 N N . ARG A 1 304 ? -17.219 22.103 -18.906 1.00 50.00 304 ARG A N 1
ATOM 2399 C CA . ARG A 1 304 ? -18.160 23.219 -19.127 1.00 50.00 304 ARG A CA 1
ATOM 2400 C C . ARG A 1 304 ? -19.062 23.465 -17.915 1.00 50.00 304 ARG A C 1
ATOM 2402 O O . ARG A 1 304 ? -19.145 24.599 -17.460 1.00 50.00 304 ARG A O 1
ATOM 2409 N N . GLY A 1 305 ? -19.656 22.412 -17.350 1.00 55.03 305 GLY A N 1
ATOM 2410 C CA . GLY A 1 305 ? -20.517 22.531 -16.165 1.00 55.03 305 GLY A CA 1
ATOM 2411 C C . GLY A 1 305 ? -19.771 22.966 -14.896 1.00 55.03 305 GLY A C 1
ATOM 2412 O O . GLY A 1 305 ? -20.343 23.640 -14.047 1.00 55.03 305 GLY A O 1
ATOM 2413 N N . ALA A 1 306 ? -18.480 22.635 -14.772 1.00 53.22 306 ALA A N 1
ATOM 2414 C CA . ALA A 1 306 ? -17.633 23.108 -13.673 1.00 53.22 306 ALA A CA 1
ATOM 2415 C C . ALA A 1 306 ? -17.127 24.553 -13.871 1.00 53.22 306 ALA A C 1
ATOM 2417 O O . ALA A 1 306 ? -16.876 25.257 -12.892 1.00 53.22 306 ALA A O 1
ATOM 2418 N N . ALA A 1 307 ? -16.984 25.007 -15.121 1.00 51.47 307 ALA A N 1
ATOM 2419 C CA . ALA A 1 307 ? -16.537 26.360 -15.451 1.00 51.47 307 ALA A CA 1
ATOM 2420 C C . ALA A 1 307 ? -17.646 27.416 -15.304 1.00 51.47 307 ALA A C 1
ATOM 2422 O O . ALA A 1 307 ? -17.344 28.551 -14.943 1.00 51.47 307 ALA A O 1
ATOM 2423 N N . GLU A 1 308 ? -18.914 27.062 -15.533 1.00 54.09 308 GLU A N 1
ATOM 2424 C CA . GLU A 1 308 ? -20.062 27.974 -15.398 1.00 54.09 308 GLU A CA 1
ATOM 2425 C C . GLU A 1 308 ? -20.171 28.671 -14.029 1.00 54.09 308 GLU A C 1
ATOM 2427 O O . GLU A 1 308 ? -20.233 29.902 -14.009 1.00 54.09 308 GLU A O 1
ATOM 2432 N N . PRO A 1 309 ? -20.135 27.974 -12.876 1.00 57.25 309 PRO A N 1
ATOM 2433 C CA . PRO A 1 309 ? -20.222 28.640 -11.576 1.00 57.25 309 PRO A CA 1
ATOM 2434 C C . PRO A 1 309 ? -18.997 29.516 -11.275 1.00 57.25 309 PRO A C 1
ATOM 2436 O O . PRO A 1 309 ? -19.140 30.558 -10.640 1.00 57.25 309 PRO A O 1
ATOM 2439 N N . LEU A 1 310 ? -17.807 29.152 -11.770 1.00 50.97 310 LEU A N 1
ATOM 2440 C CA . LEU A 1 310 ? -16.580 29.955 -11.657 1.00 50.97 310 LEU A CA 1
ATOM 2441 C C . LEU A 1 310 ? -16.648 31.234 -12.503 1.00 50.97 310 LEU A C 1
ATOM 2443 O O . LEU A 1 310 ? -16.249 32.298 -12.035 1.00 50.97 310 LEU A O 1
ATOM 2447 N N . LEU A 1 311 ? -17.204 31.147 -13.713 1.00 52.28 311 LEU A N 1
ATOM 2448 C CA . LEU A 1 311 ? -17.488 32.291 -14.581 1.00 52.28 311 LEU A CA 1
ATOM 2449 C C . LEU A 1 311 ? -18.540 33.216 -13.964 1.00 52.28 311 LEU A C 1
ATOM 2451 O O . LEU A 1 311 ? -18.322 34.424 -13.918 1.00 52.28 311 LEU A O 1
ATOM 2455 N N . TYR A 1 312 ? -19.624 32.672 -13.408 1.00 55.00 312 TYR A N 1
ATOM 2456 C CA . TYR A 1 312 ? -20.620 33.455 -12.668 1.00 55.00 312 TYR A CA 1
ATOM 2457 C C . TYR A 1 312 ? -20.015 34.153 -11.445 1.00 55.00 312 TYR A C 1
ATOM 2459 O O . TYR A 1 312 ? -20.313 35.321 -11.190 1.00 55.00 312 TYR A O 1
ATOM 2467 N N . HIS A 1 313 ? -19.125 33.479 -10.708 1.00 51.06 313 HIS A N 1
ATOM 2468 C CA . HIS A 1 313 ? -18.456 34.084 -9.559 1.00 51.06 313 HIS A CA 1
ATOM 2469 C C . HIS A 1 313 ? -17.462 35.173 -9.972 1.00 51.06 313 HIS A C 1
ATOM 2471 O O . HIS A 1 313 ? -17.419 36.221 -9.333 1.00 51.06 313 HIS A O 1
ATOM 2477 N N . LEU A 1 314 ? -16.710 34.970 -11.057 1.00 48.47 314 LEU A N 1
ATOM 2478 C CA . LEU A 1 314 ? -15.801 35.973 -11.615 1.00 48.47 314 LEU A CA 1
ATOM 2479 C C . LEU A 1 314 ? -16.563 37.197 -12.133 1.00 48.47 314 LEU A C 1
ATOM 2481 O O . LEU A 1 314 ? -16.174 38.315 -11.816 1.00 48.47 314 LEU A O 1
ATOM 2485 N N . VAL A 1 315 ? -17.685 37.009 -12.833 1.00 56.16 315 VAL A N 1
ATOM 2486 C CA . VAL A 1 315 ? -18.572 38.101 -13.274 1.00 56.16 315 VAL A CA 1
ATOM 2487 C C . VAL A 1 315 ? -19.212 38.821 -12.076 1.00 56.16 315 VAL A C 1
ATOM 2489 O O . VAL A 1 315 ? -19.348 40.041 -12.091 1.00 56.16 315 VAL A O 1
ATOM 2492 N N . GLY A 1 316 ? -19.539 38.102 -10.998 1.00 54.06 316 GLY A N 1
ATOM 2493 C CA . GLY A 1 316 ? -20.043 38.688 -9.751 1.00 54.06 316 GLY A CA 1
ATOM 2494 C C . GLY A 1 316 ? -18.989 39.450 -8.930 1.00 54.06 316 GLY A C 1
ATOM 2495 O O . GLY A 1 316 ? -19.327 40.426 -8.258 1.00 54.06 316 GLY A O 1
ATOM 2496 N N . VAL A 1 317 ? -17.719 39.032 -8.984 1.00 53.84 317 VAL A N 1
ATOM 2497 C CA . VAL A 1 317 ? -16.570 39.695 -8.333 1.00 53.84 317 VAL A CA 1
ATOM 2498 C C . VAL A 1 317 ? -16.102 40.904 -9.146 1.00 53.84 317 VAL A C 1
ATOM 2500 O O . VAL A 1 317 ? -15.801 41.956 -8.577 1.00 53.84 317 VAL A O 1
ATOM 2503 N N . LEU A 1 318 ? -16.147 40.814 -10.476 1.00 49.66 318 LEU A N 1
ATOM 2504 C CA . LEU A 1 318 ? -15.997 41.930 -11.407 1.00 49.66 318 LEU A CA 1
ATOM 2505 C C . LEU A 1 318 ? -17.285 42.768 -11.421 1.00 49.66 318 LEU A C 1
ATOM 2507 O O . LEU A 1 318 ? -17.953 42.900 -12.443 1.00 49.66 318 LEU A O 1
ATOM 2511 N N . ARG A 1 319 ? -17.643 43.380 -10.280 1.00 57.38 319 ARG A N 1
ATOM 2512 C CA . ARG A 1 319 ? -18.688 44.417 -10.213 1.00 57.38 319 ARG A CA 1
ATOM 2513 C C . ARG A 1 319 ? -18.246 45.643 -11.017 1.00 57.38 319 ARG A C 1
ATOM 2515 O O . ARG A 1 319 ? -17.822 46.657 -10.459 1.00 57.38 319 ARG A O 1
ATOM 2522 N N . TRP A 1 320 ? -18.412 45.563 -12.334 1.00 53.91 320 TRP A N 1
ATOM 2523 C CA . TRP A 1 320 ? -18.195 46.625 -13.321 1.00 53.91 320 TRP A CA 1
ATOM 2524 C C . TRP A 1 320 ? -18.976 47.904 -12.985 1.00 53.91 320 TRP A C 1
ATOM 2526 O O . TRP A 1 320 ? -18.634 48.988 -13.450 1.00 53.91 320 TRP A O 1
ATOM 2536 N N . GLU A 1 321 ? -20.014 47.794 -12.154 1.00 58.06 321 GLU A N 1
ATOM 2537 C CA . GLU A 1 321 ? -20.786 48.926 -11.643 1.00 58.06 321 GLU A CA 1
ATOM 2538 C C . GLU A 1 321 ? -20.039 49.752 -10.591 1.00 58.06 321 GLU A C 1
ATOM 2540 O O . GLU A 1 321 ? -20.123 50.978 -10.619 1.00 58.06 321 GLU A O 1
ATOM 2545 N N . LYS A 1 322 ? -19.242 49.125 -9.709 1.00 60.50 322 LYS A N 1
ATOM 2546 C CA . LYS A 1 322 ? -18.427 49.862 -8.726 1.00 60.50 322 LYS A CA 1
ATOM 2547 C C . LYS A 1 322 ? -17.274 50.604 -9.405 1.00 60.50 322 LYS A C 1
ATOM 2549 O O . LYS A 1 322 ? -16.997 51.744 -9.044 1.00 60.50 322 LYS A O 1
ATOM 2554 N N . LEU A 1 323 ? -16.666 50.000 -10.429 1.00 57.16 323 LEU A N 1
ATOM 2555 C CA . LEU A 1 323 ? -15.619 50.640 -11.233 1.00 57.16 323 LEU A CA 1
ATOM 2556 C C . LEU A 1 323 ? -16.180 51.802 -12.076 1.00 57.16 323 LEU A C 1
ATOM 2558 O O . LEU A 1 323 ? -15.575 52.869 -12.128 1.00 57.16 323 LEU A O 1
ATOM 2562 N N . ARG A 1 324 ? -17.375 51.643 -12.671 1.00 56.59 324 ARG A N 1
ATOM 2563 C CA . ARG A 1 324 ? -18.075 52.729 -13.389 1.00 56.59 324 ARG A CA 1
ATOM 2564 C C . ARG A 1 324 ? -18.498 53.875 -12.470 1.00 56.59 324 ARG A C 1
ATOM 2566 O O . ARG A 1 324 ? -18.391 55.032 -12.868 1.00 56.59 324 ARG A O 1
ATOM 2573 N N . ALA A 1 325 ? -18.959 53.575 -11.255 1.00 63.97 325 ALA A N 1
ATOM 2574 C CA . ALA A 1 325 ? -19.301 54.594 -10.264 1.00 63.97 325 ALA A CA 1
ATOM 2575 C C . ALA A 1 325 ? -18.064 55.364 -9.775 1.00 63.97 325 ALA A C 1
ATOM 2577 O O . ALA A 1 325 ? -18.145 56.572 -9.563 1.00 63.97 325 ALA A O 1
ATOM 2578 N N . TRP A 1 326 ? -16.922 54.684 -9.636 1.00 65.31 326 TRP A N 1
ATOM 2579 C CA . TRP A 1 326 ? -15.647 55.314 -9.299 1.00 65.31 326 TRP A CA 1
ATOM 2580 C C . TRP A 1 326 ? -15.155 56.227 -10.432 1.00 65.31 326 TRP A C 1
ATOM 2582 O O . TRP A 1 326 ? -14.957 57.412 -10.194 1.00 65.31 326 TRP A O 1
ATOM 2592 N N . LEU A 1 327 ? -15.107 55.733 -11.676 1.00 57.84 327 LEU A N 1
ATOM 2593 C CA . LEU A 1 327 ? -14.672 56.512 -12.847 1.00 57.84 327 LEU A CA 1
ATOM 2594 C C . LEU A 1 327 ? -15.532 57.758 -13.115 1.00 57.84 327 LEU A C 1
ATOM 2596 O O . LEU A 1 327 ? -15.003 58.784 -13.531 1.00 57.84 327 LEU A O 1
ATOM 2600 N N . ARG A 1 328 ? -16.847 57.707 -12.852 1.00 58.75 328 ARG A N 1
ATOM 2601 C CA . ARG A 1 328 ? -17.718 58.893 -12.972 1.00 58.75 328 ARG A CA 1
ATOM 2602 C C . ARG A 1 328 ? -17.420 59.964 -11.924 1.00 58.75 328 ARG A C 1
ATOM 2604 O O . ARG A 1 328 ? -17.573 61.139 -12.229 1.00 58.75 328 ARG A O 1
ATOM 2611 N N . ARG A 1 329 ? -16.992 59.578 -10.716 1.00 65.12 329 ARG A N 1
ATOM 2612 C CA . ARG A 1 329 ? -16.578 60.537 -9.677 1.00 65.12 329 ARG A CA 1
ATOM 2613 C C . ARG A 1 329 ? -15.231 61.177 -10.004 1.00 65.12 329 ARG A C 1
ATOM 2615 O O . ARG A 1 329 ? -15.047 62.347 -9.710 1.00 65.12 329 ARG A O 1
ATOM 2622 N N . SER A 1 330 ? -14.330 60.437 -10.648 1.00 58.12 330 SER A N 1
ATOM 2623 C CA . SER A 1 330 ? -13.003 60.922 -11.055 1.00 58.12 330 SER A CA 1
ATOM 2624 C C . SER A 1 330 ? -13.030 61.947 -12.194 1.00 58.12 330 SER A C 1
ATOM 2626 O O . SER A 1 330 ? -12.051 62.651 -12.387 1.00 58.12 330 SER A O 1
ATOM 2628 N N . TYR A 1 331 ? -14.116 62.004 -12.970 1.00 51.12 331 TYR A N 1
ATOM 2629 C CA . TYR A 1 331 ? -14.262 62.906 -14.122 1.00 51.12 331 TYR A CA 1
ATOM 2630 C C . TYR A 1 331 ? -15.021 64.206 -13.802 1.00 51.12 331 TYR A C 1
ATOM 2632 O O . TYR A 1 331 ? -15.222 65.025 -14.693 1.00 51.12 331 TYR A O 1
ATOM 2640 N N . GLN A 1 332 ? -15.477 64.383 -12.557 1.00 54.03 332 GLN A N 1
ATOM 2641 C CA . GLN A 1 332 ? -16.200 65.577 -12.097 1.00 54.03 332 GLN A CA 1
ATOM 2642 C C . GLN A 1 332 ? -15.385 66.443 -11.117 1.00 54.03 332 GLN A C 1
ATOM 2644 O O . GLN A 1 332 ? -15.953 67.349 -10.510 1.00 54.03 332 GLN A O 1
ATOM 2649 N N . SER A 1 333 ? -14.085 66.171 -10.954 1.00 47.00 333 SER A N 1
ATOM 2650 C CA . SER A 1 333 ? -13.150 66.957 -10.132 1.00 47.00 333 SER A CA 1
ATOM 2651 C C . SER A 1 333 ? -12.149 67.719 -10.979 1.00 47.00 333 SER A C 1
ATOM 2653 O O . SER A 1 333 ? -11.545 67.044 -11.845 1.00 47.00 333 SER A O 1
#

Foldseek 3Di:
DVVLVPLVLLCCCVPPVVDCLNVLLVLQVVLLVLVPDDQDDLVNLLVSLLSLLVSCLSPVCSVLLVVLVLQLNLLRHDDDPVRSVVSSVSSVCSSVVNNCVVCVVVPVVVVVVVCVVDPPDPPQQAQAPLLLVLLVCCLVVPPPPPPDDVVPSVPPPSSVVSLVVLQVVLVVVSVVLLVCQCPDPPLHSNDSLSSLVNSLVNLVSCLHRVDRRHALSSCSSNVSSVVVNVVVVPPDCPPPVQAPQVQLVVQLSVLRVCLVVCVPDDQQPDADPPRPSHTSSSCSNVSNRVRSVVRRDGDPVVVVVVVVVVVVVVVVVPPVVVVVVVVVVVVVD

Secondary structure (DSSP, 8-state):
-HHHHT-HHHHIIIIIS--HHHHHHHHHHHHHHHHSSSPPPHHHHHHHHHHHHHHHHH-GGGGGGHHHHHHHHHHH--S-HHHHHHHHHHHHHHHHHHHHHHHGGG-GGGHHHHHHHS---SS-----HHHHHHHHHHHHTT-TT----TTTGGG-HHHHHHHHHHHHHHHHHHHHHHHHHHHSTTSSTTSHHHHHHHHHHHHHHIIIII-TT--GGGHHHHHHHHHHHHHTT---TTTSTTS-HHHHHHHHHHHHHHHHHHHSTTTTTPEETTEEEEEGGGGHHHHHHHHHHHHHSPPHHHHHHHHHHHHHHHHHHS-HHHHHHHHHHHT--

Sequence (333 aa):
MLAFAWNPLLLLEACMNAHNDTTLLFLLLLSLWLLVGRQVTVRTSVGAMLILAVATCLKVNVALLIPGVLLFMWNQQPGGQRFRLMSLVVASATYVGVIIACYAPFWQGGAILAAVRVNPGTHRNINTLADFLSRFYNSVAHTPGYLASPSSVTSSPPQQVAHILSVSLFVILYVLLSWWWATRAPWNFSNFPGLLRWLALVWLLYCAIGSPWFWPWYTITFFGLYALIEATGTRDTVAFGLVRLPMAVRLLAFSMLSLYWFFAGASGLFFVPGLPGLRWAYLSGLWAWTLPLLALWPPLTNLRGAAEPLLYHLVGVLRWEKLRAWLRRSYQS